Protein AF-A0A1H5PYG0-F1 (afdb_monomer_lite)

Organism: NCBI:txid561176

Foldseek 3Di:
DDADADVHHRQCCVQAPPWAFDDCVQQADPPHLQQFDPDPFFWFFGTDHPPPDAQQWTFTFGWHADPVRFKIKGDFTFITGPQPNTGGGPCCVVDDGHTGPGDMDMDGNVVSNVVRNVSNPPCVVPDLQNLLQVLLCVVQQPVPQPDDPQKDWPGKHRDDPDAFIKTWIWGFDDDVDTDTDIDIFGFHDPDSGSNVGSVVRNCVCSVDDVVCRSVPTD

Structure (mmCIF, N/CA/C/O backbone):
data_AF-A0A1H5PYG0-F1
#
_entry.id   AF-A0A1H5PYG0-F1
#
loop_
_atom_site.group_PDB
_atom_site.id
_atom_site.type_symbol
_atom_site.label_atom_id
_atom_site.label_alt_id
_atom_site.label_comp_id
_atom_site.label_asym_id
_atom_site.label_entity_id
_atom_site.label_seq_id
_atom_site.pdbx_PDB_ins_code
_atom_site.Cartn_x
_atom_site.Cartn_y
_atom_site.Cartn_z
_atom_site.occupancy
_atom_site.B_iso_or_equiv
_atom_site.auth_seq_id
_atom_site.auth_comp_id
_atom_site.auth_asym_id
_atom_site.auth_atom_id
_atom_site.pdbx_PDB_model_num
ATOM 1 N N . MET A 1 1 ? -8.343 -4.861 -4.320 1.00 84.81 1 MET A N 1
ATOM 2 C CA . MET A 1 1 ? -8.494 -3.885 -3.221 1.00 84.81 1 MET A CA 1
ATOM 3 C C . MET A 1 1 ? -8.679 -4.670 -1.949 1.00 84.81 1 MET A C 1
ATOM 5 O O . MET A 1 1 ? -9.381 -5.676 -1.997 1.00 84.81 1 MET A O 1
ATOM 9 N N . VAL A 1 2 ? -8.047 -4.244 -0.865 1.00 89.38 2 VAL A N 1
ATOM 10 C CA . VAL A 1 2 ? -8.230 -4.859 0.452 1.00 89.38 2 VAL A CA 1
ATOM 11 C C . VAL A 1 2 ? -9.596 -4.473 1.014 1.00 89.38 2 VAL A C 1
ATOM 13 O O . VAL A 1 2 ? -10.072 -3.359 0.798 1.00 89.38 2 VAL A O 1
ATOM 16 N N . GLN A 1 3 ? -10.224 -5.403 1.722 1.00 92.00 3 GLN A N 1
ATOM 17 C CA . GLN A 1 3 ? -11.376 -5.135 2.573 1.00 92.00 3 GLN A CA 1
ATOM 18 C C . GLN A 1 3 ? -10.962 -5.412 4.016 1.00 92.00 3 GLN A C 1
ATOM 20 O O . GLN A 1 3 ? -10.344 -6.441 4.285 1.00 92.00 3 GLN A O 1
ATOM 25 N N . VAL A 1 4 ? -11.277 -4.493 4.928 1.00 93.06 4 VAL A N 1
ATOM 26 C CA . VAL A 1 4 ? -10.987 -4.662 6.356 1.00 93.06 4 VAL A CA 1
ATOM 27 C C . VAL A 1 4 ? -12.231 -5.221 7.027 1.00 93.06 4 VAL A C 1
ATOM 29 O O . VAL A 1 4 ? -13.309 -4.645 6.908 1.00 93.06 4 VAL A O 1
ATOM 32 N N . LEU A 1 5 ? -12.072 -6.341 7.730 1.00 94.69 5 LEU A N 1
ATOM 33 C CA . LEU A 1 5 ? -13.139 -6.981 8.489 1.00 94.69 5 LEU A CA 1
ATOM 34 C C . LEU A 1 5 ? -12.713 -7.114 9.951 1.00 94.69 5 LEU A C 1
ATOM 36 O O . LEU A 1 5 ? -11.645 -7.646 10.240 1.00 94.69 5 LEU A O 1
ATOM 40 N N . ILE A 1 6 ? -13.569 -6.663 10.862 1.00 92.88 6 ILE A N 1
ATOM 41 C CA . ILE A 1 6 ? -13.411 -6.801 12.312 1.00 92.88 6 ILE A CA 1
ATOM 42 C C . ILE A 1 6 ? -14.572 -7.649 12.803 1.00 92.88 6 ILE A C 1
ATOM 44 O O . ILE A 1 6 ? -15.729 -7.337 12.521 1.00 92.88 6 ILE A O 1
ATOM 48 N N . ASP A 1 7 ? -14.264 -8.772 13.451 1.00 91.62 7 ASP A N 1
ATOM 49 C CA . ASP A 1 7 ? -15.255 -9.786 13.831 1.00 91.62 7 ASP A CA 1
ATOM 50 C C . ASP A 1 7 ? -16.173 -10.188 12.656 1.00 91.62 7 ASP A C 1
ATOM 52 O O . ASP A 1 7 ? -17.380 -10.399 12.800 1.00 91.62 7 ASP A O 1
ATOM 56 N N . GLY A 1 8 ? -15.591 -10.247 11.451 1.00 93.38 8 GLY A N 1
ATOM 57 C CA . GLY A 1 8 ? -16.283 -10.587 10.207 1.00 93.38 8 GLY A CA 1
ATOM 58 C C . GLY A 1 8 ? -17.147 -9.473 9.602 1.00 93.38 8 GLY A C 1
ATOM 59 O O . GLY A 1 8 ? -17.874 -9.739 8.647 1.00 93.38 8 GLY A O 1
ATOM 60 N N . LYS A 1 9 ? -17.090 -8.240 10.121 1.00 94.31 9 LYS A N 1
ATOM 61 C CA . LYS A 1 9 ? -17.887 -7.098 9.643 1.00 94.31 9 LYS A CA 1
ATOM 62 C C . LYS A 1 9 ? -17.006 -5.961 9.147 1.00 94.31 9 LYS A C 1
ATOM 64 O O . LYS A 1 9 ? -15.965 -5.686 9.732 1.00 94.31 9 LYS A O 1
ATOM 69 N N . ASP A 1 10 ? -17.450 -5.279 8.095 1.00 94.25 10 ASP A N 1
ATOM 70 C CA . ASP A 1 10 ? -16.809 -4.045 7.637 1.00 94.25 10 ASP A CA 1
ATOM 71 C C . ASP A 1 10 ? -17.202 -2.896 8.585 1.00 94.25 10 ASP A C 1
ATOM 73 O O . ASP A 1 10 ? -18.385 -2.543 8.640 1.00 94.25 10 ASP A O 1
ATOM 77 N N . PRO A 1 11 ? -16.253 -2.319 9.347 1.00 94.06 11 PRO A N 1
ATOM 78 C CA . PRO A 1 11 ? -16.560 -1.274 10.322 1.00 94.06 11 PRO A CA 1
ATOM 79 C C . PRO A 1 11 ? -16.922 0.072 9.670 1.00 94.06 11 PRO A C 1
ATOM 81 O O . PRO A 1 11 ? -17.389 0.974 10.361 1.00 94.06 11 PRO A O 1
ATOM 84 N N . PHE A 1 12 ? -16.704 0.233 8.361 1.00 94.19 12 PHE A N 1
ATOM 85 C CA . PHE A 1 12 ? -16.859 1.500 7.644 1.00 94.19 12 PHE A CA 1
ATOM 86 C C . PHE A 1 12 ? -18.085 1.537 6.729 1.00 94.19 12 PHE A C 1
ATOM 88 O O . PHE A 1 12 ? -18.408 2.598 6.192 1.00 94.19 12 PHE A O 1
ATOM 95 N N . ALA A 1 13 ? -18.773 0.406 6.550 1.00 91.94 13 ALA A N 1
ATOM 96 C CA . ALA A 1 13 ? -19.855 0.264 5.578 1.00 91.94 13 ALA A CA 1
ATOM 97 C C . ALA A 1 13 ? -20.991 1.287 5.760 1.00 91.94 13 ALA A C 1
ATOM 99 O O . ALA A 1 13 ? -21.500 1.799 4.764 1.00 91.94 13 ALA A O 1
ATOM 100 N N . ASP A 1 14 ? -21.351 1.609 7.007 1.00 91.25 14 ASP A N 1
ATOM 101 C CA . ASP A 1 14 ? -22.432 2.554 7.314 1.00 91.25 14 ASP A CA 1
ATOM 102 C C . ASP A 1 14 ? -21.977 4.018 7.203 1.00 91.25 14 ASP A C 1
ATOM 104 O O . ASP A 1 14 ? -22.698 4.858 6.663 1.00 91.25 14 ASP A O 1
ATOM 108 N N . ALA A 1 15 ? -20.770 4.330 7.688 1.00 91.56 15 ALA A N 1
ATOM 109 C CA . ALA A 1 15 ? -20.236 5.694 7.709 1.00 91.56 15 ALA A CA 1
ATOM 110 C C . ALA A 1 15 ? -19.795 6.180 6.319 1.00 91.56 15 ALA A C 1
ATOM 112 O O . ALA A 1 15 ? -19.908 7.365 6.001 1.00 91.56 15 ALA A O 1
ATOM 113 N N . ALA A 1 16 ? -19.294 5.265 5.486 1.00 91.25 16 ALA A N 1
ATOM 114 C CA . ALA A 1 16 ? -18.754 5.568 4.169 1.00 91.25 16 ALA A CA 1
ATOM 115 C C . ALA A 1 16 ? -19.166 4.509 3.123 1.00 91.25 16 ALA A C 1
ATOM 117 O O . ALA A 1 16 ? -18.324 3.760 2.612 1.00 91.25 16 ALA A O 1
ATOM 118 N N . PRO A 1 17 ? -20.459 4.440 2.752 1.00 89.56 17 PRO A N 1
ATOM 119 C CA . PRO A 1 17 ? -20.950 3.426 1.826 1.00 89.56 17 PRO A CA 1
ATOM 120 C C . PRO A 1 17 ? -20.227 3.473 0.476 1.00 89.56 17 PRO A C 1
ATOM 122 O O . PRO A 1 17 ? -20.098 4.524 -0.154 1.00 89.56 17 PRO A O 1
ATOM 125 N N . GLY A 1 18 ? -19.766 2.312 0.011 1.00 86.88 18 GLY A N 1
ATOM 126 C CA . GLY A 1 18 ? -19.101 2.157 -1.284 1.00 86.88 18 GLY A CA 1
ATOM 127 C C . GLY A 1 18 ? -17.616 2.527 -1.306 1.00 86.88 18 GLY A C 1
ATOM 128 O O . GLY A 1 18 ? -16.960 2.243 -2.313 1.00 86.88 18 GLY A O 1
ATOM 129 N N . TRP A 1 19 ? -17.076 3.088 -0.218 1.00 92.06 19 TRP A N 1
ATOM 130 C CA . TRP A 1 19 ? -15.638 3.299 -0.055 1.00 92.06 19 TRP A CA 1
ATOM 131 C C . TRP A 1 19 ? -14.909 1.956 -0.000 1.00 92.06 19 TRP A C 1
ATOM 133 O O . TRP A 1 19 ? -15.496 0.921 0.316 1.00 92.06 19 TRP A O 1
ATOM 143 N N . ARG A 1 20 ? -13.633 1.949 -0.391 1.00 90.94 20 ARG A N 1
ATOM 144 C CA . ARG A 1 20 ? -12.865 0.707 -0.576 1.00 90.94 20 ARG A CA 1
ATOM 145 C C . ARG A 1 20 ? -11.468 0.849 -0.000 1.00 90.94 20 ARG A C 1
ATOM 147 O O . ARG A 1 20 ? -10.919 1.949 -0.004 1.00 90.94 20 ARG A O 1
ATOM 154 N N . GLY A 1 21 ? -10.868 -0.263 0.410 1.00 91.56 21 GLY A N 1
ATOM 155 C CA . GLY A 1 21 ? -9.462 -0.279 0.795 1.00 91.56 21 GLY A CA 1
ATOM 156 C C . GLY A 1 21 ? -8.513 -0.031 -0.376 1.00 91.56 21 GLY A C 1
ATOM 157 O O . GLY A 1 21 ? -8.912 0.034 -1.544 1.00 91.56 21 GLY A O 1
ATOM 158 N N . PHE A 1 22 ? -7.235 0.108 -0.046 1.00 91.00 22 PHE A N 1
ATOM 159 C CA . PHE A 1 22 ? -6.154 0.325 -1.008 1.00 91.00 22 PHE A CA 1
ATOM 160 C C . PHE A 1 22 ? -5.822 -0.942 -1.814 1.00 91.00 22 PHE A C 1
ATOM 162 O O . PHE A 1 22 ? -6.379 -2.025 -1.581 1.00 91.00 22 PHE A O 1
ATOM 169 N N . ASP A 1 23 ? -4.955 -0.803 -2.822 1.00 88.06 23 ASP A N 1
ATOM 170 C CA . ASP A 1 23 ? -4.410 -1.963 -3.525 1.00 88.06 23 ASP A CA 1
ATOM 171 C C . ASP A 1 23 ? -3.633 -2.828 -2.516 1.00 88.06 23 ASP A C 1
ATOM 173 O O . ASP A 1 23 ? -2.883 -2.269 -1.715 1.00 88.06 23 AS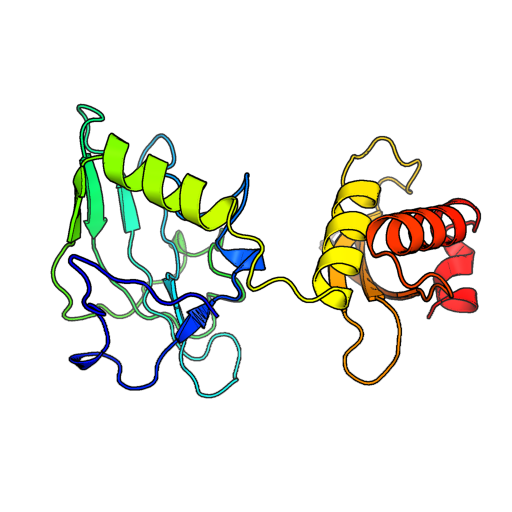P A O 1
ATOM 177 N N . PRO A 1 24 ? -3.806 -4.163 -2.501 1.00 90.12 24 PRO A N 1
ATOM 178 C CA . PRO A 1 24 ? -3.058 -5.027 -1.593 1.00 90.12 24 PRO A CA 1
ATOM 179 C C . PRO A 1 24 ? -1.539 -4.813 -1.642 1.00 90.12 24 PRO A C 1
ATOM 181 O O . PRO A 1 24 ? -0.902 -4.900 -0.5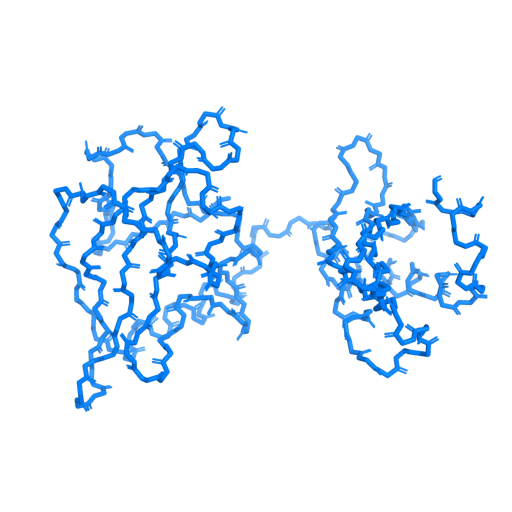98 1.00 90.12 24 PRO A O 1
ATOM 184 N N . ALA A 1 25 ? -0.973 -4.452 -2.800 1.00 85.62 25 ALA A N 1
ATOM 185 C CA . ALA A 1 25 ? 0.454 -4.152 -2.934 1.00 85.62 25 ALA A CA 1
ATOM 186 C C . ALA A 1 25 ? 0.911 -2.918 -2.128 1.00 85.62 25 ALA A C 1
ATOM 188 O O . ALA A 1 25 ? 2.081 -2.831 -1.768 1.00 85.62 25 ALA A O 1
ATOM 189 N N . ASP A 1 26 ? 0.003 -1.983 -1.825 1.00 87.50 26 ASP A N 1
ATOM 190 C CA . ASP A 1 26 ? 0.324 -0.757 -1.086 1.00 87.50 26 ASP A CA 1
ATOM 191 C C . ASP A 1 26 ? 0.245 -0.953 0.438 1.00 87.50 26 ASP A C 1
ATOM 193 O O . ASP A 1 26 ? 0.883 -0.227 1.203 1.00 87.50 26 ASP A O 1
ATOM 197 N N . VAL A 1 27 ? -0.580 -1.901 0.900 1.00 92.00 27 VAL A N 1
ATOM 198 C CA . VAL A 1 27 ? -0.911 -2.065 2.328 1.00 92.00 27 VAL A CA 1
ATOM 199 C C . VAL A 1 27 ? -0.457 -3.388 2.937 1.00 92.00 27 VAL A C 1
ATOM 201 O O . VAL A 1 27 ? -0.403 -3.484 4.162 1.00 92.00 27 VAL A O 1
ATOM 204 N N . LEU A 1 28 ? -0.112 -4.394 2.135 1.00 91.12 28 LEU A N 1
ATOM 205 C CA . LEU A 1 28 ? 0.357 -5.703 2.595 1.00 91.12 28 LEU A CA 1
ATOM 206 C C . LEU A 1 28 ? 1.826 -5.930 2.209 1.00 91.12 28 LEU A C 1
ATOM 208 O O . LEU A 1 28 ? 2.376 -5.259 1.340 1.00 91.12 28 LEU A O 1
ATOM 212 N N . GLY A 1 29 ? 2.475 -6.885 2.870 1.00 87.31 29 GLY A N 1
ATOM 213 C CA . GLY A 1 29 ? 3.876 -7.240 2.651 1.00 87.31 29 GLY A CA 1
ATOM 214 C C . GLY A 1 29 ? 4.794 -6.811 3.795 1.00 87.31 29 GLY A C 1
ATOM 215 O O . GLY A 1 29 ? 4.368 -6.277 4.818 1.00 87.31 29 GLY A O 1
ATOM 216 N N . ARG A 1 30 ? 6.102 -7.027 3.616 1.00 82.50 30 ARG A N 1
ATOM 217 C CA . ARG A 1 30 ? 7.118 -6.836 4.670 1.00 82.50 30 ARG A CA 1
ATOM 218 C C . ARG A 1 30 ? 7.198 -5.405 5.214 1.00 82.50 30 ARG A C 1
ATOM 220 O O . ARG A 1 30 ? 7.590 -5.205 6.357 1.00 82.50 30 ARG A O 1
ATOM 227 N N . ARG A 1 31 ? 6.851 -4.412 4.391 1.00 84.56 31 ARG A N 1
ATOM 228 C CA . ARG A 1 31 ? 6.823 -2.985 4.756 1.00 84.56 31 ARG A CA 1
ATOM 229 C C . ARG A 1 31 ? 5.403 -2.464 4.965 1.00 84.56 31 ARG A C 1
ATOM 231 O O . ARG A 1 31 ? 5.178 -1.266 4.815 1.00 84.56 31 ARG A O 1
ATOM 238 N N . SER A 1 32 ? 4.456 -3.355 5.270 1.00 91.44 32 SER A N 1
ATOM 239 C CA . SER A 1 32 ? 3.059 -2.985 5.468 1.00 91.44 32 SER A CA 1
ATOM 240 C C . SER A 1 32 ? 2.952 -1.805 6.444 1.00 91.44 32 SER A C 1
ATOM 242 O O . SER A 1 32 ? 3.478 -1.880 7.560 1.00 91.44 32 SER A O 1
ATOM 244 N N . PRO A 1 33 ? 2.261 -0.715 6.065 1.00 93.06 33 PRO A N 1
ATOM 245 C CA . PRO A 1 33 ? 2.029 0.407 6.963 1.00 93.06 33 PRO A CA 1
ATOM 246 C C . PRO A 1 33 ? 1.092 0.039 8.119 1.00 93.06 33 PRO A C 1
ATOM 248 O O . PRO A 1 33 ? 1.050 0.777 9.097 1.00 93.06 33 PRO A O 1
ATOM 251 N N . LEU A 1 34 ? 0.364 -1.080 8.016 1.00 95.12 34 LEU A N 1
ATOM 252 C CA . LEU A 1 34 ? -0.547 -1.568 9.047 1.00 95.12 34 LEU A CA 1
ATOM 253 C C . LEU A 1 34 ? 0.195 -2.192 10.229 1.00 95.12 34 LEU A C 1
ATOM 255 O O . LEU A 1 34 ? -0.380 -2.262 11.314 1.00 95.12 34 LEU A O 1
ATOM 259 N N . LEU A 1 35 ? 1.441 -2.641 10.047 1.00 93.25 35 LEU A N 1
ATOM 260 C CA . LEU A 1 35 ? 2.233 -3.172 11.152 1.00 93.25 35 LEU A CA 1
ATOM 261 C C . LEU A 1 35 ? 2.499 -2.063 12.185 1.00 93.25 35 LEU A C 1
ATOM 263 O O . LEU A 1 35 ? 2.865 -0.947 11.798 1.00 93.25 35 LEU A O 1
ATOM 267 N N . PRO A 1 36 ? 2.332 -2.336 13.493 1.00 86.56 36 PRO A N 1
ATOM 268 C CA . PRO A 1 36 ? 2.517 -1.315 14.514 1.00 86.56 36 PRO A CA 1
ATOM 269 C C . PRO A 1 36 ? 3.956 -0.797 14.501 1.00 86.56 36 PRO A C 1
ATOM 271 O O . PRO A 1 36 ? 4.900 -1.574 14.635 1.00 86.56 36 PRO A O 1
ATOM 274 N N . ALA A 1 37 ? 4.118 0.518 14.361 1.00 80.19 37 ALA A N 1
ATOM 275 C CA . ALA A 1 37 ? 5.415 1.169 14.486 1.00 80.19 37 ALA A CA 1
ATOM 276 C C . ALA A 1 37 ? 5.776 1.387 15.963 1.00 80.19 37 ALA A C 1
ATOM 278 O O . ALA A 1 37 ? 4.897 1.604 16.805 1.00 80.19 37 ALA A O 1
ATOM 279 N N . ASP A 1 38 ? 7.073 1.381 16.261 1.00 70.75 38 ASP A N 1
ATOM 280 C CA . ASP A 1 38 ? 7.581 1.815 17.560 1.00 70.75 38 ASP A CA 1
ATOM 281 C C . ASP A 1 38 ? 7.375 3.335 17.725 1.00 70.75 38 ASP A C 1
ATOM 283 O O . ASP A 1 38 ? 7.530 4.104 16.773 1.00 70.75 38 ASP A O 1
ATOM 287 N N . GLY A 1 39 ? 7.030 3.791 18.935 1.00 76.62 39 GLY A N 1
ATOM 288 C CA . GLY A 1 39 ? 6.850 5.215 19.253 1.00 76.62 39 GLY A CA 1
ATOM 289 C C . GLY A 1 39 ? 5.389 5.683 19.297 1.00 76.62 39 GLY A C 1
ATOM 290 O O . GLY A 1 39 ? 4.516 4.965 19.774 1.00 76.62 39 GLY A O 1
ATOM 291 N N . LEU A 1 40 ? 5.125 6.917 18.843 1.00 78.31 40 LEU A N 1
ATOM 292 C CA . LEU A 1 40 ? 3.832 7.620 18.989 1.00 78.31 40 LEU A CA 1
ATOM 293 C C . LEU A 1 40 ? 2.697 7.084 18.088 1.00 78.31 40 LEU A C 1
ATOM 295 O O . LEU A 1 40 ? 1.608 7.652 18.072 1.00 78.31 40 LEU A O 1
ATOM 299 N N . GLY A 1 41 ? 2.935 5.995 17.355 1.00 87.69 41 GLY A N 1
ATOM 300 C CA . GLY A 1 41 ? 2.023 5.465 16.346 1.00 87.69 41 GLY A CA 1
ATOM 301 C C . GLY A 1 41 ? 2.136 6.160 14.993 1.00 87.69 41 GLY A C 1
ATOM 302 O O . GLY A 1 41 ? 2.933 7.077 14.796 1.00 87.69 41 GLY A O 1
ATOM 303 N N . ARG A 1 42 ? 1.357 5.678 14.023 1.00 91.12 42 ARG A N 1
ATOM 304 C CA . ARG A 1 42 ? 1.386 6.149 12.633 1.00 91.12 42 ARG A CA 1
ATOM 305 C C . ARG A 1 42 ? -0.022 6.351 12.106 1.00 91.12 42 ARG A C 1
ATOM 307 O O . ARG A 1 42 ? -0.867 5.474 12.261 1.00 91.12 42 ARG A O 1
ATOM 314 N N . ARG A 1 43 ? -0.256 7.464 11.411 1.00 94.19 43 ARG A N 1
ATOM 315 C CA . ARG A 1 43 ? -1.491 7.652 10.651 1.00 94.19 43 ARG A CA 1
ATOM 316 C C . ARG A 1 43 ? -1.440 6.883 9.334 1.00 94.19 43 ARG A C 1
ATOM 318 O O . ARG A 1 43 ? -0.507 7.062 8.553 1.00 94.19 43 ARG A O 1
ATOM 325 N N . VAL A 1 44 ? -2.443 6.046 9.092 1.00 95.06 44 VAL A N 1
ATOM 326 C CA . VAL A 1 44 ? -2.508 5.179 7.909 1.00 95.06 44 VAL A CA 1
ATOM 327 C C . VAL A 1 44 ? -3.902 5.252 7.316 1.00 95.06 44 VAL A C 1
ATOM 329 O O . VAL A 1 44 ? -4.874 4.959 8.002 1.00 95.06 44 VAL A O 1
ATOM 332 N N . ALA A 1 45 ? -4.014 5.625 6.045 1.00 95.00 45 ALA A N 1
ATOM 333 C CA . ALA A 1 45 ? -5.266 5.538 5.311 1.00 95.00 45 ALA A CA 1
ATOM 334 C C . ALA A 1 45 ? -5.573 4.070 5.000 1.00 95.00 45 ALA A C 1
ATOM 336 O O . ALA A 1 45 ? -4.852 3.411 4.252 1.00 95.00 45 ALA A O 1
ATOM 337 N N . VAL A 1 46 ? -6.655 3.558 5.583 1.00 95.12 46 VAL A N 1
ATOM 338 C CA . VAL A 1 46 ? -7.081 2.165 5.401 1.00 95.12 46 VAL A CA 1
ATOM 339 C C . VAL A 1 46 ? -8.082 2.042 4.259 1.00 95.12 46 VAL A C 1
ATOM 341 O O . VAL A 1 46 ? -8.018 1.078 3.499 1.00 95.12 46 VAL A O 1
ATOM 344 N N . TYR A 1 47 ? -8.965 3.033 4.092 1.00 94.19 47 TYR A N 1
ATOM 345 C CA . TYR A 1 47 ? -9.953 3.129 3.011 1.00 94.19 47 TYR A CA 1
ATOM 346 C C . TYR A 1 47 ? -9.821 4.465 2.276 1.00 94.19 47 TYR A C 1
ATOM 348 O O . TYR A 1 47 ? -9.382 5.466 2.846 1.00 94.19 47 TYR A O 1
ATOM 356 N N . ARG A 1 48 ? -10.242 4.482 1.011 1.00 91.88 48 ARG A N 1
ATOM 357 C CA . ARG A 1 48 ? -10.309 5.668 0.155 1.00 91.88 48 ARG A CA 1
ATOM 358 C C . ARG A 1 48 ? -11.667 5.799 -0.521 1.00 91.88 48 ARG A C 1
ATOM 360 O O . ARG A 1 48 ? -12.365 4.805 -0.755 1.00 91.88 48 ARG A O 1
ATOM 367 N N . CYS A 1 49 ? -12.004 7.035 -0.879 1.00 89.19 49 CYS A N 1
ATOM 368 C CA . CYS A 1 49 ? -13.195 7.331 -1.662 1.00 89.19 49 CYS A CA 1
ATOM 369 C C . CYS A 1 49 ? -13.185 6.551 -2.989 1.00 89.19 49 CYS A C 1
ATOM 371 O O . CYS A 1 49 ? -12.167 6.445 -3.677 1.00 89.19 49 CYS A O 1
ATOM 373 N N . SER A 1 50 ? -14.337 6.004 -3.370 1.00 79.12 50 SER A N 1
ATOM 374 C CA . SER A 1 50 ? -14.483 5.172 -4.568 1.00 79.12 50 SER A CA 1
ATOM 375 C C . SER A 1 50 ? -14.627 5.960 -5.871 1.00 79.12 50 SER A C 1
ATOM 377 O O . SER A 1 50 ? -14.813 5.352 -6.922 1.00 79.12 50 SER A O 1
ATOM 379 N N . CYS A 1 51 ? -14.557 7.294 -5.827 1.00 76.25 51 CYS A N 1
ATOM 380 C CA . CYS A 1 51 ? -14.741 8.162 -6.994 1.00 76.25 51 CYS A CA 1
ATOM 381 C C . CYS A 1 51 ? -13.615 8.052 -8.041 1.00 76.25 51 CYS A C 1
ATOM 383 O O . CYS A 1 51 ? -13.728 8.635 -9.114 1.00 76.25 51 CYS A O 1
ATOM 385 N N . GLY A 1 52 ? -12.533 7.324 -7.739 1.00 65.38 52 GLY A N 1
ATOM 386 C CA . GLY A 1 52 ? -11.405 7.108 -8.650 1.00 65.38 52 GLY A CA 1
ATOM 387 C C . GLY A 1 52 ? -10.432 8.285 -8.749 1.00 65.38 52 GLY A C 1
ATOM 388 O O . GLY A 1 52 ? -9.448 8.191 -9.476 1.00 65.38 52 GLY A O 1
ATOM 389 N N . ILE A 1 53 ? -10.673 9.370 -8.007 1.00 71.62 53 ILE A N 1
ATOM 390 C CA . ILE A 1 53 ? -9.792 10.537 -7.937 1.00 71.62 53 ILE A CA 1
ATOM 391 C C . ILE A 1 53 ? -8.861 10.375 -6.733 1.00 71.62 53 ILE A C 1
ATOM 393 O O . ILE A 1 53 ? -9.315 10.296 -5.587 1.00 71.62 53 ILE A O 1
ATOM 397 N N . THR A 1 54 ? -7.553 10.337 -6.989 1.00 66.50 54 THR A N 1
ATOM 398 C CA . THR A 1 54 ? -6.525 10.305 -5.941 1.00 66.50 54 THR A CA 1
ATOM 399 C C . THR A 1 54 ? -6.681 11.497 -4.998 1.00 66.50 54 THR A C 1
ATOM 401 O O . THR A 1 54 ? -6.871 12.626 -5.445 1.00 66.50 54 THR A O 1
ATOM 404 N N . GLY A 1 55 ? -6.615 11.250 -3.688 1.00 76.50 55 GLY A N 1
ATOM 405 C CA . GLY A 1 55 ? -6.721 12.297 -2.673 1.00 76.50 55 GLY A CA 1
ATOM 406 C C . GLY A 1 55 ? -8.125 12.879 -2.475 1.00 76.50 55 GLY A C 1
ATOM 407 O O . GLY A 1 55 ? -8.249 13.903 -1.818 1.00 76.50 55 GLY A O 1
ATOM 408 N N . CYS A 1 56 ? -9.191 12.276 -3.011 1.00 84.69 56 CYS A N 1
ATOM 409 C CA . CYS A 1 56 ? -10.554 12.796 -2.817 1.00 84.69 56 CYS A CA 1
ATOM 410 C C . CYS A 1 56 ? -11.092 12.618 -1.383 1.00 84.69 56 CYS A C 1
ATOM 412 O O . CYS A 1 56 ? -12.033 13.308 -1.000 1.00 84.69 56 CYS A O 1
ATOM 414 N N . GLY A 1 57 ? -10.538 11.682 -0.618 1.00 90.81 57 GLY A N 1
ATOM 415 C CA . GLY A 1 57 ? -10.945 11.406 0.756 1.00 90.81 57 GLY A CA 1
ATOM 416 C C . GLY A 1 57 ? -10.436 10.050 1.227 1.00 90.81 57 GLY A C 1
ATOM 417 O O . GLY A 1 57 ? -10.252 9.132 0.413 1.00 90.81 57 GLY A O 1
ATOM 418 N N . VAL A 1 58 ? -10.214 9.923 2.532 1.00 94.62 58 VAL A N 1
ATOM 419 C CA . VAL A 1 58 ? -9.704 8.706 3.180 1.00 94.62 58 VAL A CA 1
ATOM 420 C C . VAL A 1 58 ? -10.369 8.443 4.529 1.00 94.62 58 VAL A C 1
ATOM 422 O O . VAL A 1 58 ? -10.951 9.320 5.157 1.00 94.62 58 VAL A O 1
ATOM 425 N N . ILE A 1 59 ? -10.276 7.202 4.984 1.00 96.06 59 ILE A N 1
ATOM 426 C CA . ILE A 1 59 ? -10.476 6.857 6.388 1.00 96.06 59 ILE A CA 1
ATOM 427 C C . ILE A 1 59 ? -9.092 6.521 6.920 1.00 96.06 59 ILE A C 1
ATOM 429 O O . ILE A 1 59 ? -8.526 5.492 6.550 1.00 96.06 59 ILE A O 1
ATOM 433 N N . ALA A 1 60 ? -8.526 7.421 7.720 1.00 95.94 60 ALA A N 1
ATOM 434 C CA . ALA A 1 60 ? -7.155 7.317 8.198 1.00 95.94 60 ALA A CA 1
ATOM 435 C C . ALA A 1 60 ? -7.085 7.362 9.732 1.00 95.94 60 ALA A C 1
ATOM 437 O O . ALA A 1 60 ? -6.983 8.461 10.293 1.00 95.94 60 ALA A O 1
ATOM 438 N N . PRO A 1 61 ? -7.155 6.211 10.427 1.00 96.38 61 PRO A N 1
ATOM 439 C CA . PRO A 1 61 ? -6.827 6.143 11.846 1.00 96.38 61 PRO A CA 1
ATOM 440 C C . PRO A 1 61 ? -5.345 6.400 12.110 1.00 96.38 61 PRO A C 1
ATOM 442 O O . PRO A 1 61 ? -4.482 6.237 11.243 1.00 96.38 61 PRO A O 1
ATOM 445 N N . VAL A 1 62 ? -5.051 6.728 13.361 1.00 94.69 62 VAL A N 1
ATOM 446 C CA . VAL A 1 62 ? -3.733 6.558 13.960 1.00 94.69 62 VAL A CA 1
ATOM 447 C C . VAL A 1 62 ? -3.651 5.147 14.541 1.00 94.69 62 VAL A C 1
ATOM 449 O O . VAL A 1 62 ? -4.436 4.779 15.411 1.00 94.69 62 VAL A O 1
ATOM 452 N N . ILE A 1 63 ? -2.693 4.362 14.055 1.00 95.69 63 ILE A N 1
ATOM 453 C CA . ILE A 1 63 ? -2.374 3.024 14.551 1.00 95.69 63 ILE A CA 1
ATOM 454 C C . ILE A 1 63 ? -1.301 3.162 15.631 1.00 95.69 63 ILE A C 1
ATOM 456 O O . ILE A 1 63 ? -0.174 3.570 15.343 1.00 95.69 63 ILE A O 1
ATOM 460 N N . VAL A 1 64 ? -1.646 2.820 16.871 1.00 94.94 64 VAL A N 1
ATOM 461 C CA . VAL A 1 64 ? -0.765 2.916 18.046 1.00 94.94 64 VAL A CA 1
ATOM 462 C C . VAL A 1 64 ? -0.637 1.582 18.759 1.00 94.94 64 VAL A C 1
ATOM 464 O O . VAL A 1 64 ? -1.605 0.833 18.894 1.00 94.94 64 VAL A O 1
ATOM 467 N N . SER A 1 65 ? 0.563 1.317 19.267 1.00 94.56 65 SER A N 1
ATOM 468 C CA . SER A 1 65 ? 0.791 0.256 20.247 1.00 94.56 65 SER A CA 1
ATOM 469 C C . SER A 1 65 ? 0.468 0.784 21.645 1.00 94.56 65 SER A C 1
ATOM 471 O O . SER A 1 65 ? 0.787 1.932 21.960 1.00 94.56 65 SER A O 1
ATOM 473 N N . SER A 1 66 ? -0.137 -0.034 22.501 1.00 92.56 66 SER A N 1
ATOM 474 C CA . SER A 1 66 ? -0.264 0.305 23.918 1.00 92.56 66 SER A CA 1
ATOM 475 C C . SER A 1 66 ? 1.114 0.372 24.596 1.00 92.56 66 SER A C 1
ATOM 477 O O . SER A 1 66 ? 2.045 -0.304 24.152 1.00 92.56 66 SER A O 1
ATOM 479 N N . PRO A 1 67 ? 1.270 1.144 25.691 1.00 90.12 67 PRO A N 1
ATOM 480 C CA . PRO A 1 67 ? 2.552 1.262 26.395 1.00 90.12 67 PRO A CA 1
ATOM 481 C C . PRO A 1 67 ? 3.118 -0.063 26.924 1.00 90.12 67 PRO A C 1
ATOM 483 O O . PRO A 1 67 ? 4.329 -0.209 27.040 1.00 90.12 67 PRO A O 1
ATOM 486 N N . ASP A 1 68 ? 2.249 -1.022 27.248 1.00 91.06 68 ASP A N 1
ATOM 487 C CA . ASP A 1 68 ? 2.620 -2.371 27.689 1.00 91.06 68 ASP A CA 1
ATOM 488 C C . ASP A 1 68 ? 2.899 -3.335 26.521 1.00 91.06 68 ASP A C 1
ATOM 490 O O . ASP A 1 68 ? 3.282 -4.480 26.745 1.00 91.06 68 ASP A O 1
ATOM 494 N N . GLY A 1 69 ? 2.706 -2.887 25.276 1.00 89.88 69 GLY A N 1
ATOM 495 C CA . GLY A 1 69 ? 2.955 -3.671 24.073 1.00 89.88 69 GLY A CA 1
ATOM 496 C C . GLY A 1 69 ? 1.971 -4.817 23.839 1.00 89.88 69 GLY A C 1
ATOM 497 O O . GLY A 1 69 ? 2.243 -5.649 22.983 1.00 89.88 69 GLY A O 1
ATOM 498 N N . THR A 1 70 ? 0.843 -4.892 24.550 1.00 94.44 70 THR A N 1
ATOM 499 C CA . THR A 1 70 ? -0.112 -6.015 24.426 1.00 94.44 70 THR A CA 1
ATOM 500 C C . THR A 1 70 ? -1.258 -5.742 23.453 1.00 94.44 70 THR A C 1
ATOM 502 O O . THR A 1 70 ? -1.923 -6.667 22.992 1.00 94.44 70 THR A O 1
ATOM 505 N N . ARG A 1 71 ? -1.492 -4.475 23.099 1.00 96.06 71 ARG A N 1
ATOM 506 C CA . ARG A 1 71 ? -2.639 -4.038 22.301 1.00 96.06 71 ARG A CA 1
ATOM 507 C C . ARG A 1 71 ? -2.212 -3.148 21.142 1.00 96.06 71 ARG A C 1
ATOM 509 O O . ARG A 1 71 ? -1.300 -2.331 21.265 1.00 96.06 71 ARG A O 1
ATOM 516 N N . VAL A 1 72 ? -2.931 -3.263 20.033 1.00 97.19 72 VAL A N 1
ATOM 517 C CA . VAL A 1 72 ? -2.910 -2.303 18.923 1.00 97.19 72 VAL A CA 1
ATOM 518 C C . VAL A 1 72 ? -4.247 -1.577 18.909 1.00 97.19 72 VAL A C 1
ATOM 520 O O . VAL A 1 72 ? -5.289 -2.205 19.080 1.00 97.19 72 VAL A O 1
ATOM 523 N N . SER A 1 73 ? -4.235 -0.257 18.748 1.00 96.62 73 SER A N 1
ATOM 524 C CA . SER A 1 73 ? -5.463 0.534 18.640 1.00 96.62 73 SER A CA 1
ATOM 525 C C . SER A 1 73 ? -5.455 1.381 17.382 1.00 96.62 73 SER A C 1
ATOM 527 O O . SER A 1 73 ? -4.426 1.953 17.026 1.00 96.62 73 SER A O 1
ATOM 529 N N . TRP A 1 74 ? -6.604 1.451 16.723 1.00 97.19 74 TRP A N 1
ATOM 530 C CA . TRP A 1 74 ? -6.885 2.400 15.657 1.00 97.19 74 TRP A CA 1
ATOM 531 C C . TRP A 1 74 ? -7.790 3.472 16.246 1.00 97.19 74 TRP A C 1
ATOM 533 O O . TRP A 1 74 ? -8.916 3.175 16.643 1.00 97.19 74 TRP A O 1
ATOM 543 N N . ILE A 1 75 ? -7.268 4.688 16.343 1.00 96.31 75 ILE A N 1
ATOM 544 C CA . ILE A 1 75 ? -7.926 5.809 17.019 1.00 96.31 75 ILE A CA 1
ATOM 545 C C . ILE A 1 75 ? -7.906 7.057 16.139 1.00 96.31 75 ILE A C 1
ATOM 547 O O . ILE A 1 75 ? -7.152 7.112 15.165 1.00 96.31 75 ILE A O 1
ATOM 551 N N . ASP A 1 76 ? -8.692 8.076 16.493 1.00 95.50 76 ASP A N 1
ATOM 552 C CA . ASP A 1 76 ? -8.695 9.392 15.821 1.00 95.50 76 ASP A CA 1
ATOM 553 C C . ASP A 1 76 ? -8.802 9.263 14.289 1.00 95.50 76 ASP A C 1
ATOM 555 O O . ASP A 1 76 ? -7.947 9.722 13.522 1.00 95.50 76 ASP A O 1
ATOM 559 N N . PHE A 1 77 ? -9.852 8.573 13.841 1.00 97.12 77 PHE A N 1
ATOM 560 C CA . PHE A 1 77 ? -10.162 8.409 12.426 1.00 97.12 77 PHE A CA 1
ATOM 561 C C . PHE A 1 77 ? -10.412 9.768 11.779 1.00 97.12 77 PHE A C 1
ATOM 563 O O . PHE A 1 77 ? -11.252 10.546 12.233 1.00 97.12 77 PHE A O 1
ATOM 570 N N . ARG A 1 78 ? -9.705 10.047 10.681 1.00 96.12 78 ARG A N 1
ATOM 571 C CA . ARG A 1 78 ? -9.840 11.314 9.956 1.00 96.12 78 ARG A CA 1
ATOM 572 C C . ARG A 1 78 ? -9.933 11.141 8.451 1.00 96.12 78 ARG A C 1
ATOM 574 O O . ARG A 1 78 ? -9.368 10.207 7.884 1.00 96.12 78 ARG A O 1
ATOM 581 N N . ASP A 1 79 ? -10.635 12.083 7.842 1.00 94.69 79 ASP A N 1
ATOM 582 C CA . ASP A 1 79 ? -10.703 12.319 6.413 1.00 94.69 79 ASP A CA 1
AT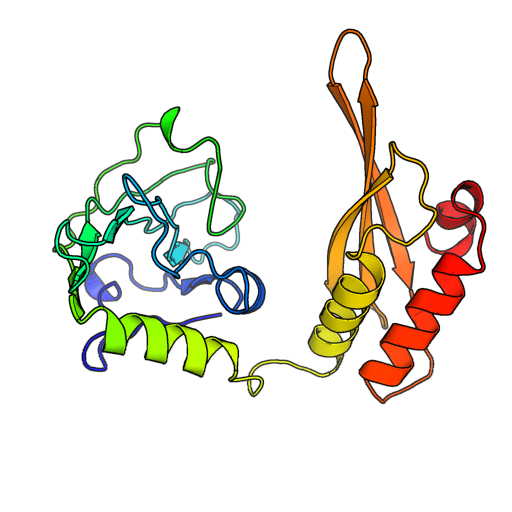OM 583 C C . ASP A 1 79 ? -9.726 13.415 6.001 1.00 94.69 79 ASP A C 1
ATOM 585 O O . ASP A 1 79 ? -9.611 14.460 6.649 1.00 94.69 79 ASP A O 1
ATOM 589 N N . TYR A 1 80 ? -9.037 13.172 4.894 1.00 92.75 80 TYR A N 1
ATOM 590 C CA . TYR A 1 80 ? -8.076 14.087 4.307 1.00 92.75 80 TYR A CA 1
ATOM 591 C C . TYR A 1 80 ? -8.313 14.198 2.810 1.00 92.75 80 TYR A C 1
ATOM 593 O O . TYR A 1 80 ? -8.376 13.196 2.097 1.00 92.75 80 TYR A O 1
ATOM 601 N N . VAL A 1 81 ? -8.327 15.439 2.330 1.00 89.50 81 VAL A N 1
ATOM 602 C CA . VAL A 1 81 ? -8.406 15.759 0.906 1.00 89.50 81 VAL A CA 1
ATOM 603 C C . VAL A 1 81 ? -7.051 16.291 0.446 1.00 89.50 81 VAL A C 1
ATOM 605 O O . VAL A 1 81 ? -6.504 17.208 1.049 1.00 89.50 81 VAL A O 1
ATOM 608 N N . GLY A 1 82 ? -6.498 15.703 -0.613 1.00 85.31 82 GLY A N 1
ATOM 609 C CA . GLY A 1 82 ? -5.238 16.115 -1.239 1.00 85.31 82 GLY A CA 1
ATOM 610 C C . GLY A 1 82 ? -3.958 15.722 -0.494 1.00 85.31 82 GLY A C 1
ATOM 611 O O . GLY A 1 82 ? -2.884 16.110 -0.937 1.00 85.31 82 GLY A O 1
ATOM 612 N N . VAL A 1 83 ? -4.053 14.964 0.606 1.00 85.62 83 VAL A N 1
ATOM 613 C CA . VAL A 1 83 ? -2.881 14.551 1.406 1.00 85.62 83 VAL A CA 1
ATOM 614 C C . VAL A 1 83 ? -2.421 13.140 1.051 1.00 85.62 83 VAL A C 1
ATOM 616 O O . VAL A 1 83 ? -1.251 12.941 0.754 1.00 85.62 83 VAL A O 1
ATOM 619 N N . PHE A 1 84 ? -3.338 12.169 1.050 1.00 86.88 84 PHE A N 1
ATOM 620 C CA . PHE A 1 84 ? -3.011 10.763 0.808 1.00 86.88 84 PHE A CA 1
ATOM 621 C C . PHE A 1 84 ? -3.018 10.428 -0.683 1.00 86.88 84 PHE A C 1
ATOM 623 O O . PHE A 1 84 ? -4.071 10.420 -1.332 1.00 86.88 84 PHE A O 1
ATOM 630 N N . ILE A 1 85 ? -1.831 10.127 -1.210 1.00 80.88 85 ILE A N 1
ATOM 631 C CA . ILE A 1 85 ? -1.619 9.521 -2.526 1.00 80.88 85 ILE A CA 1
ATOM 632 C C . ILE A 1 85 ? -1.481 8.001 -2.348 1.00 80.88 85 ILE A C 1
ATOM 634 O O . ILE A 1 85 ? -2.090 7.242 -3.105 1.00 80.88 85 ILE A O 1
ATOM 638 N N . GLY A 1 86 ? -0.755 7.570 -1.311 1.00 86.19 86 GLY A N 1
ATOM 639 C CA . GLY A 1 86 ? -0.681 6.191 -0.820 1.00 86.19 86 GLY A CA 1
ATOM 640 C C . GLY A 1 86 ? -1.321 6.014 0.566 1.00 86.19 86 GLY A C 1
ATOM 641 O O . GLY A 1 86 ? -1.911 6.949 1.101 1.00 86.19 86 GLY A O 1
ATOM 642 N N . PRO A 1 87 ? -1.230 4.815 1.170 1.00 89.25 87 PRO A N 1
ATOM 643 C CA . PRO A 1 87 ? -1.806 4.538 2.488 1.00 89.25 87 PRO A CA 1
ATOM 644 C C . PRO A 1 87 ? -1.015 5.151 3.653 1.00 89.25 87 PRO A C 1
ATOM 646 O O . PRO A 1 87 ? -1.571 5.343 4.730 1.00 89.25 87 PRO A O 1
ATOM 649 N N . ALA A 1 88 ? 0.265 5.478 3.470 1.00 88.81 88 ALA A N 1
ATOM 650 C CA . ALA A 1 88 ? 1.088 6.149 4.473 1.00 88.81 88 ALA A CA 1
ATOM 651 C C . ALA A 1 88 ? 1.790 7.358 3.850 1.00 88.81 88 ALA A C 1
ATOM 653 O O . ALA A 1 88 ? 2.448 7.222 2.823 1.00 88.81 88 ALA A O 1
ATOM 654 N N . GLU A 1 89 ? 1.672 8.519 4.494 1.00 83.06 89 GLU A N 1
ATOM 655 C CA . GLU A 1 89 ? 2.242 9.784 4.023 1.00 83.06 89 GLU A CA 1
ATOM 656 C C . GLU A 1 89 ? 3.061 10.451 5.126 1.00 83.06 89 GLU A C 1
ATOM 658 O O . GLU A 1 89 ? 2.659 10.470 6.288 1.00 83.06 89 GLU A O 1
ATOM 663 N N . ALA A 1 90 ? 4.206 11.034 4.767 1.00 72.88 90 ALA A N 1
ATOM 664 C CA . ALA A 1 90 ? 5.122 11.648 5.733 1.00 72.88 90 ALA A CA 1
ATOM 665 C C . ALA A 1 90 ? 4.683 13.048 6.209 1.00 72.88 90 ALA A C 1
ATOM 667 O O . ALA A 1 90 ? 5.191 13.549 7.206 1.00 72.88 90 ALA A O 1
ATOM 668 N N . SER A 1 91 ? 3.768 13.706 5.491 1.00 71.00 91 SER A N 1
ATOM 669 C CA . SER A 1 91 ? 3.360 15.098 5.730 1.00 71.00 91 SER A CA 1
ATOM 670 C C . SER A 1 91 ? 2.010 15.235 6.443 1.00 71.00 91 SER A C 1
ATOM 672 O O . SER A 1 91 ? 1.444 16.333 6.486 1.00 71.00 91 SER A O 1
ATOM 674 N N . THR A 1 92 ? 1.478 14.155 7.026 1.00 77.12 92 THR A N 1
ATOM 675 C CA . THR A 1 92 ? 0.177 14.183 7.718 1.00 77.12 92 THR A CA 1
ATOM 676 C C . THR A 1 92 ? 0.148 15.174 8.872 1.00 77.12 92 THR A C 1
ATOM 678 O O . THR A 1 92 ? -0.875 15.812 9.091 1.00 77.12 92 THR A O 1
ATOM 681 N N . ASP A 1 93 ? 1.275 15.363 9.557 1.00 76.81 93 ASP A N 1
ATOM 682 C CA . ASP A 1 93 ? 1.381 16.237 10.733 1.00 76.81 93 ASP A CA 1
ATOM 683 C C . ASP A 1 93 ? 1.240 17.728 10.386 1.00 76.81 93 ASP A C 1
ATOM 685 O O . ASP A 1 93 ? 1.030 18.560 11.263 1.00 76.81 93 ASP A O 1
ATOM 689 N N . GLN A 1 94 ? 1.337 18.076 9.100 1.00 79.75 94 GLN A N 1
ATOM 690 C CA . GLN A 1 94 ? 1.164 19.444 8.599 1.00 79.75 94 GLN A CA 1
ATOM 691 C C . GLN A 1 94 ? -0.297 19.767 8.256 1.00 79.75 94 GLN A C 1
ATOM 693 O O . GLN A 1 94 ? -0.598 20.891 7.859 1.00 79.75 94 GLN A O 1
ATOM 698 N N . HIS A 1 95 ? -1.197 18.788 8.372 1.00 83.00 95 HIS A N 1
ATOM 699 C CA . HIS A 1 95 ? -2.575 18.896 7.918 1.00 83.00 95 HIS A CA 1
ATOM 700 C C . HIS A 1 95 ? -3.543 18.454 9.012 1.00 83.00 95 HIS A C 1
ATOM 702 O O . HIS A 1 95 ? -3.441 17.363 9.575 1.00 83.00 95 HIS A O 1
ATOM 708 N N . GLU A 1 96 ? -4.558 19.274 9.261 1.00 84.19 96 GLU A N 1
ATOM 709 C CA . GLU A 1 96 ? -5.672 18.884 10.116 1.00 84.19 96 GLU A CA 1
ATOM 710 C C . GLU A 1 96 ? -6.747 18.198 9.266 1.00 84.19 96 GLU A C 1
ATOM 712 O O . GLU A 1 96 ? -7.439 18.834 8.473 1.00 84.19 96 GLU A O 1
ATOM 717 N N . GLY A 1 97 ? -6.868 16.876 9.407 1.00 89.75 97 GLY A N 1
ATOM 718 C CA . GLY A 1 97 ? -7.950 16.112 8.783 1.00 89.75 97 GLY A CA 1
ATOM 719 C C . GLY A 1 97 ? -9.280 16.326 9.506 1.00 89.75 97 GLY A C 1
ATOM 720 O O . GLY A 1 97 ? -9.303 16.607 10.711 1.00 89.75 97 GLY A O 1
ATOM 721 N N . ARG A 1 98 ? -10.394 16.150 8.792 1.00 94.38 98 ARG A N 1
ATOM 722 C CA . ARG A 1 98 ? -11.746 16.209 9.363 1.00 94.38 98 ARG A CA 1
ATOM 723 C C . ARG A 1 98 ? -12.024 14.923 10.152 1.00 94.38 98 ARG A C 1
ATOM 725 O O . ARG A 1 98 ? -11.817 13.851 9.597 1.00 94.38 98 ARG A O 1
ATOM 732 N N . PRO A 1 99 ? -12.510 14.981 11.401 1.00 96.19 99 PRO A N 1
ATOM 733 C CA . PRO A 1 99 ? -12.802 13.772 12.166 1.00 96.19 99 PRO A CA 1
ATOM 734 C C . PRO A 1 99 ? -13.952 12.969 11.547 1.00 96.19 99 PRO A C 1
ATOM 736 O O . PRO A 1 99 ? -14.947 13.540 11.088 1.00 96.19 99 PRO A O 1
ATOM 739 N N . TRP A 1 100 ? -13.811 11.647 11.579 1.00 95.94 100 TRP A N 1
ATOM 740 C CA . TRP A 1 100 ? -14.899 10.699 11.376 1.00 95.94 100 TRP A CA 1
ATOM 741 C C . TRP A 1 100 ? -15.586 10.403 12.708 1.00 95.94 100 TRP A C 1
ATOM 743 O O . TRP A 1 100 ? -14.926 10.293 13.739 1.00 95.94 100 TRP A O 1
ATOM 753 N N . ASP A 1 101 ? -16.904 10.215 12.672 1.00 94.69 101 ASP A N 1
ATOM 754 C CA . ASP A 1 101 ? -17.666 9.677 13.804 1.00 94.69 101 ASP A CA 1
ATOM 755 C C . ASP A 1 101 ? -17.592 8.142 13.786 1.00 94.69 101 ASP A C 1
ATOM 757 O O . ASP A 1 101 ? -18.547 7.445 13.447 1.00 94.69 101 ASP A O 1
ATOM 761 N N . LEU A 1 102 ? -16.387 7.623 14.024 1.00 95.62 102 LEU A N 1
ATOM 762 C CA . LEU A 1 102 ? -16.090 6.195 14.083 1.00 95.62 102 LEU A CA 1
ATOM 763 C C . LEU A 1 102 ? -15.541 5.857 15.471 1.00 95.62 102 LEU A C 1
ATOM 765 O O . LEU A 1 102 ? -14.732 6.623 16.000 1.00 95.62 102 LEU A O 1
ATOM 769 N N . PRO A 1 103 ? -15.953 4.726 16.066 1.00 95.56 103 PRO A N 1
ATOM 770 C CA . PRO A 1 103 ? -15.421 4.308 17.351 1.00 95.56 103 PRO A CA 1
ATOM 771 C C . PRO A 1 103 ? -13.953 3.900 17.222 1.00 95.56 103 PRO A C 1
ATOM 773 O O . PRO A 1 103 ? -13.532 3.356 16.199 1.00 95.56 103 PRO A O 1
ATOM 776 N N . ASP A 1 104 ? -13.201 4.096 18.302 1.00 97.25 104 ASP A N 1
ATOM 777 C CA . ASP A 1 104 ? -11.870 3.517 18.435 1.00 97.25 104 ASP A CA 1
ATOM 778 C C . ASP A 1 104 ? -11.954 1.985 18.360 1.00 97.25 104 ASP A C 1
ATOM 780 O O . ASP A 1 104 ? -12.850 1.353 18.931 1.00 97.25 104 ASP A O 1
ATOM 784 N N . LEU A 1 105 ? -11.004 1.380 17.649 1.00 97.19 105 LEU A N 1
ATOM 785 C CA . LEU A 1 105 ? -10.917 -0.066 17.469 1.00 97.19 105 LEU A CA 1
ATOM 786 C C . LEU A 1 105 ? -9.679 -0.579 18.192 1.00 97.19 105 LEU A C 1
ATOM 788 O O . LEU A 1 105 ? -8.603 0.012 18.100 1.00 97.19 105 LEU A O 1
ATOM 792 N N . HIS A 1 106 ? -9.824 -1.689 18.908 1.00 96.88 106 HIS A N 1
ATOM 793 C CA . HIS A 1 106 ? -8.771 -2.243 19.750 1.00 96.88 106 HIS A CA 1
ATOM 794 C C . HIS A 1 106 ? -8.594 -3.727 19.471 1.00 96.88 106 HIS A C 1
ATOM 796 O O . HIS A 1 106 ? -9.568 -4.474 19.407 1.00 96.88 106 HIS A O 1
ATOM 802 N N . PHE A 1 107 ? -7.340 -4.148 19.371 1.00 97.19 107 PHE A N 1
ATOM 803 C CA . PHE A 1 107 ? -6.963 -5.502 18.998 1.00 97.19 107 PHE A CA 1
ATOM 804 C C . PHE A 1 107 ? -5.912 -6.036 19.960 1.00 97.19 107 PHE A C 1
ATOM 806 O O . PHE A 1 107 ? -5.028 -5.293 20.399 1.00 97.19 107 PHE A O 1
ATOM 813 N N . ASP A 1 108 ? -5.972 -7.333 20.242 1.00 97.38 108 ASP A N 1
ATOM 814 C CA . ASP A 1 108 ? -4.809 -8.044 20.761 1.00 97.38 108 ASP A CA 1
ATOM 815 C C . ASP A 1 108 ? -3.643 -7.906 19.766 1.00 97.38 108 ASP A C 1
ATOM 817 O O . ASP A 1 108 ? -3.834 -8.047 18.553 1.00 97.38 108 ASP A O 1
ATOM 821 N N . ARG A 1 109 ? -2.444 -7.566 20.257 1.00 96.06 109 ARG A N 1
ATOM 822 C CA . ARG A 1 109 ? -1.300 -7.290 19.377 1.00 96.06 109 ARG A CA 1
ATOM 823 C C . ARG A 1 109 ? -0.860 -8.531 18.614 1.00 96.06 109 ARG A C 1
ATOM 825 O O . ARG A 1 109 ? -0.558 -8.411 17.428 1.00 96.06 109 ARG A O 1
ATOM 832 N N . GLU A 1 110 ? -0.777 -9.679 19.279 1.00 96.69 110 GLU A N 1
ATOM 833 C CA . GLU A 1 110 ? -0.282 -10.906 18.654 1.00 96.69 110 GLU A CA 1
ATOM 834 C C . GLU A 1 110 ? -1.235 -11.344 17.544 1.00 96.69 110 GLU A C 1
ATOM 836 O O . GLU A 1 110 ? -0.798 -11.583 16.418 1.00 96.69 110 GLU A O 1
ATOM 841 N N . GLN A 1 111 ? -2.541 -11.336 17.821 1.00 96.94 111 GLN A N 1
ATOM 842 C CA . GLN A 1 111 ? -3.565 -11.633 16.823 1.00 96.94 111 GLN A CA 1
ATOM 843 C C . GLN A 1 111 ? -3.523 -10.650 15.646 1.00 96.94 111 GLN A C 1
ATOM 845 O O . GLN A 1 111 ? -3.593 -11.069 14.491 1.00 96.94 111 GLN A O 1
ATOM 850 N N . TYR A 1 112 ? -3.400 -9.349 15.922 1.00 96.88 112 TYR A N 1
ATOM 851 C CA . TYR A 1 112 ? -3.357 -8.316 14.890 1.00 96.88 112 TYR A CA 1
ATOM 852 C C . TYR A 1 112 ? -2.157 -8.492 13.953 1.00 96.88 112 TYR A C 1
ATOM 854 O O . TYR A 1 112 ? -2.315 -8.493 12.733 1.00 96.88 112 TYR A O 1
ATOM 862 N N . VAL A 1 113 ? -0.954 -8.656 14.515 1.00 95.94 113 VAL A N 1
ATOM 863 C CA . VAL A 1 113 ? 0.274 -8.830 13.726 1.00 95.94 113 VAL A CA 1
ATOM 864 C C . VAL A 1 113 ? 0.201 -10.119 12.915 1.00 95.94 113 VAL A C 1
ATOM 866 O O . VAL A 1 113 ? 0.456 -10.083 11.712 1.00 95.94 113 VAL A O 1
ATOM 869 N N . ALA A 1 114 ? -0.233 -11.222 13.531 1.00 96.56 114 ALA A N 1
ATOM 870 C CA . ALA A 1 114 ? -0.388 -12.497 12.843 1.00 96.56 114 ALA A CA 1
ATOM 871 C C . ALA A 1 114 ? -1.368 -12.405 11.662 1.00 96.56 114 ALA A C 1
ATOM 873 O O . ALA A 1 114 ? -1.118 -12.991 10.610 1.00 96.56 114 ALA A O 1
ATOM 874 N N . GLU A 1 115 ? -2.461 -11.648 11.793 1.00 96.75 115 GLU A N 1
ATOM 875 C CA . GLU A 1 115 ? -3.430 -11.470 10.710 1.00 96.75 115 GLU A CA 1
ATOM 876 C C . GLU A 1 115 ? -2.875 -10.611 9.565 1.00 96.75 115 GLU A C 1
ATOM 878 O O . GLU A 1 115 ? -3.052 -10.958 8.395 1.00 96.75 115 GLU A O 1
ATOM 883 N N . VAL A 1 116 ? -2.144 -9.532 9.873 1.00 95.50 116 VAL A N 1
ATOM 884 C CA . VAL A 1 116 ? -1.466 -8.716 8.850 1.00 95.50 116 VAL A CA 1
ATOM 885 C C . VAL A 1 116 ? -0.413 -9.543 8.109 1.00 95.50 116 VAL A C 1
ATOM 887 O O . VAL A 1 116 ? -0.324 -9.467 6.882 1.00 95.50 116 VAL A O 1
ATOM 890 N N . GLU A 1 117 ? 0.359 -10.366 8.818 1.00 94.81 117 GLU A N 1
ATOM 891 C CA . GLU A 1 117 ? 1.349 -11.267 8.220 1.00 94.81 117 GLU A CA 1
ATOM 892 C C . GLU A 1 117 ? 0.687 -12.351 7.364 1.00 94.81 117 GLU A C 1
ATOM 894 O O . GLU A 1 117 ? 1.082 -12.548 6.214 1.00 94.81 117 GLU A O 1
ATOM 899 N N . ARG A 1 118 ? -0.369 -13.001 7.867 1.00 95.19 118 ARG A N 1
ATOM 900 C CA . ARG A 1 118 ? -1.153 -13.993 7.117 1.00 95.19 118 ARG A CA 1
ATOM 901 C C . ARG A 1 118 ? -1.701 -13.395 5.824 1.00 95.19 118 ARG A C 1
ATOM 903 O O . ARG A 1 118 ? -1.538 -13.998 4.766 1.00 95.19 118 ARG A O 1
ATOM 910 N N . ALA A 1 119 ? -2.329 -12.221 5.896 1.00 94.25 119 ALA A N 1
ATOM 911 C CA . ALA A 1 119 ? -2.845 -11.519 4.724 1.00 94.25 119 ALA A CA 1
ATOM 912 C C . ALA A 1 119 ? -1.718 -11.115 3.761 1.00 94.25 119 ALA A C 1
ATOM 914 O O . ALA A 1 119 ? -1.885 -11.196 2.550 1.00 94.25 119 ALA A O 1
ATOM 915 N N . SER A 1 120 ? -0.549 -10.740 4.283 1.00 91.31 120 SER A N 1
ATOM 916 C CA . SER A 1 120 ? 0.629 -10.402 3.474 1.00 91.31 120 SER A CA 1
ATOM 917 C C . SER A 1 120 ? 1.230 -11.589 2.726 1.00 91.31 120 SER A C 1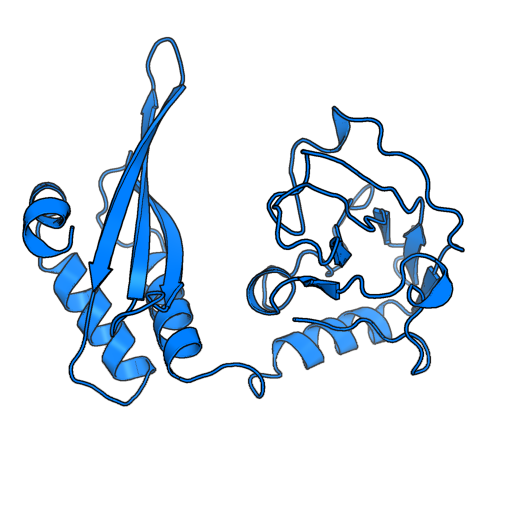
ATOM 919 O O . SER A 1 120 ? 1.854 -11.397 1.685 1.00 91.31 120 SER A O 1
ATOM 921 N N . LEU A 1 121 ? 1.047 -12.804 3.240 1.00 90.25 121 LEU A N 1
ATOM 922 C CA . LEU A 1 121 ? 1.457 -14.044 2.580 1.00 90.25 121 LEU A CA 1
ATOM 923 C C . LEU A 1 121 ? 0.399 -14.574 1.601 1.00 90.25 121 LEU A C 1
ATOM 925 O O . LEU A 1 121 ? 0.699 -15.451 0.789 1.00 90.25 121 LEU A O 1
ATOM 929 N N . ASP A 1 122 ? -0.829 -14.058 1.659 1.00 89.00 122 ASP A N 1
ATOM 930 C CA . ASP A 1 122 ? -1.885 -14.418 0.725 1.00 89.00 122 ASP A CA 1
ATOM 931 C C . ASP A 1 122 ? -1.616 -13.777 -0.642 1.00 89.00 122 ASP A C 1
ATOM 933 O O . ASP A 1 122 ? -1.857 -12.593 -0.859 1.00 89.00 122 ASP A O 1
ATOM 937 N N . GLY A 1 123 ? -1.101 -14.578 -1.575 1.00 82.56 123 GLY A N 1
ATOM 938 C CA . GLY A 1 123 ? -0.877 -14.185 -2.966 1.00 82.56 123 GLY A CA 1
ATOM 939 C C . GLY A 1 123 ? -2.052 -14.486 -3.901 1.00 82.56 123 GLY A C 1
ATOM 940 O O . GLY A 1 123 ? -1.909 -14.318 -5.109 1.00 82.56 123 GLY A O 1
ATOM 941 N N . SER A 1 124 ? -3.203 -14.952 -3.398 1.00 87.81 124 SER A N 1
ATOM 942 C CA . SER A 1 124 ? -4.324 -15.399 -4.247 1.00 87.81 124 SER A CA 1
ATOM 943 C C . SER A 1 124 ? -4.938 -14.283 -5.101 1.00 87.81 124 SER A C 1
ATOM 945 O O . SER A 1 124 ? -5.529 -14.549 -6.148 1.00 87.81 124 SER A O 1
ATOM 947 N N . TRP A 1 125 ? -4.763 -13.026 -4.688 1.00 86.69 125 TRP A N 1
ATOM 948 C CA . TRP A 1 125 ? -5.189 -11.836 -5.427 1.00 86.69 125 TRP A CA 1
ATOM 949 C C . TRP A 1 125 ? -4.182 -11.397 -6.505 1.00 86.69 125 TRP A C 1
ATOM 951 O O . TRP A 1 125 ? -4.512 -10.565 -7.359 1.00 86.69 125 TRP A O 1
ATOM 961 N N . GLU A 1 126 ? -2.950 -11.912 -6.472 1.00 89.62 126 GLU A N 1
ATOM 962 C CA . GLU A 1 126 ? -1.863 -11.461 -7.333 1.00 89.62 126 GLU A CA 1
ATOM 963 C C . GLU A 1 126 ? -1.942 -12.141 -8.708 1.00 89.62 126 GLU A C 1
ATOM 965 O O . GLU A 1 126 ? -1.586 -13.301 -8.901 1.00 89.62 126 GLU A O 1
ATOM 970 N N . THR A 1 127 ? -2.398 -11.392 -9.712 1.00 90.62 127 THR A N 1
ATOM 971 C CA . THR A 1 127 ? -2.356 -11.848 -11.113 1.00 90.62 127 THR A CA 1
ATOM 972 C C . THR A 1 127 ? -0.907 -12.041 -11.589 1.00 90.62 127 THR A C 1
ATOM 974 O O . THR A 1 127 ? -0.045 -11.279 -11.141 1.00 90.62 127 THR A O 1
ATOM 977 N N . PRO A 1 128 ? -0.633 -12.908 -12.587 1.00 91.69 128 PRO A N 1
ATOM 978 C CA . PRO A 1 128 ? 0.713 -13.090 -13.145 1.00 91.69 128 PRO A CA 1
ATOM 979 C C . PRO A 1 128 ? 1.418 -11.777 -13.510 1.00 91.69 128 PRO A C 1
ATOM 981 O O . PRO A 1 128 ? 2.561 -11.564 -13.126 1.00 91.69 128 PRO A O 1
ATOM 984 N N . ARG A 1 129 ? 0.701 -10.835 -14.139 1.00 91.81 129 ARG A N 1
ATOM 985 C CA . ARG A 1 129 ? 1.245 -9.520 -14.520 1.00 91.81 129 ARG A CA 1
ATOM 986 C C . ARG A 1 129 ? 1.677 -8.670 -13.320 1.00 91.81 129 ARG A C 1
ATOM 988 O O . ARG A 1 129 ? 2.721 -8.026 -13.368 1.00 91.81 129 ARG A O 1
ATOM 995 N N . ARG A 1 130 ? 0.875 -8.663 -12.247 1.00 90.81 130 ARG A N 1
ATOM 996 C CA . ARG A 1 130 ? 1.218 -7.988 -10.980 1.00 90.81 130 ARG A CA 1
ATOM 997 C C . ARG A 1 130 ? 2.445 -8.629 -10.341 1.00 90.81 130 ARG A C 1
ATOM 999 O O . ARG A 1 130 ? 3.352 -7.906 -9.946 1.00 90.81 130 ARG A O 1
ATOM 1006 N N . ARG A 1 131 ? 2.503 -9.963 -10.342 1.00 91.88 131 ARG A N 1
ATOM 1007 C CA . ARG A 1 131 ? 3.646 -10.718 -9.829 1.00 91.88 131 ARG A CA 1
ATOM 1008 C C . ARG A 1 131 ? 4.934 -10.391 -10.576 1.00 91.88 131 ARG A C 1
ATOM 1010 O O . ARG A 1 131 ? 5.942 -10.139 -9.929 1.00 91.88 131 ARG A O 1
ATOM 1017 N N . THR A 1 132 ? 4.901 -10.325 -11.909 1.00 94.69 132 THR A N 1
ATOM 1018 C CA . THR A 1 132 ? 6.059 -9.900 -12.713 1.00 94.69 132 THR A CA 1
ATOM 1019 C C . THR A 1 132 ? 6.517 -8.497 -12.324 1.00 94.69 132 THR A C 1
ATOM 1021 O O . THR A 1 132 ? 7.701 -8.292 -12.087 1.00 94.69 132 THR A O 1
ATOM 1024 N N . ALA A 1 133 ? 5.593 -7.536 -12.207 1.00 93.19 133 ALA A N 1
ATOM 1025 C CA . ALA A 1 133 ? 5.935 -6.163 -11.834 1.00 93.19 133 ALA A CA 1
ATOM 1026 C C . ALA A 1 133 ? 6.550 -6.063 -10.427 1.00 93.19 133 ALA A C 1
ATOM 1028 O O . ALA A 1 133 ? 7.549 -5.368 -10.251 1.00 93.19 133 ALA A O 1
ATOM 1029 N N . ARG A 1 134 ? 5.993 -6.781 -9.441 1.00 90.38 134 ARG A N 1
ATOM 1030 C CA . ARG A 1 134 ? 6.533 -6.827 -8.075 1.00 90.38 134 ARG A CA 1
ATOM 1031 C C . ARG A 1 134 ? 7.921 -7.462 -8.036 1.00 90.38 134 ARG A C 1
ATOM 1033 O O . ARG A 1 134 ? 8.821 -6.876 -7.450 1.00 90.38 134 ARG A O 1
ATOM 1040 N N . LEU A 1 135 ? 8.105 -8.621 -8.670 1.00 91.81 135 LEU A N 1
ATOM 1041 C CA . LEU A 1 135 ? 9.408 -9.292 -8.721 1.00 91.81 135 LEU A CA 1
ATOM 1042 C C . LEU A 1 135 ? 10.451 -8.426 -9.432 1.00 91.81 135 LEU A C 1
ATOM 1044 O O . LEU A 1 135 ? 11.576 -8.321 -8.961 1.00 91.81 135 LEU A O 1
ATOM 1048 N N . LEU A 1 136 ? 10.071 -7.742 -10.515 1.00 92.94 136 LEU A N 1
ATOM 1049 C CA . LEU A 1 136 ? 10.954 -6.793 -11.188 1.00 92.94 136 LEU A CA 1
ATOM 1050 C C . LEU A 1 136 ? 11.338 -5.631 -10.261 1.00 92.94 136 LEU A C 1
ATOM 1052 O O . LEU A 1 136 ? 12.507 -5.268 -10.205 1.00 92.94 136 LEU A O 1
ATOM 1056 N N . TYR A 1 137 ? 10.390 -5.073 -9.502 1.00 89.75 137 TYR A N 1
ATOM 1057 C CA . TYR A 1 137 ? 10.698 -4.056 -8.494 1.00 89.75 137 TYR A CA 1
ATOM 1058 C C . TYR A 1 137 ? 11.658 -4.589 -7.426 1.00 89.75 137 TYR A C 1
ATOM 1060 O O . TYR A 1 137 ? 12.650 -3.937 -7.139 1.00 89.75 137 TYR A O 1
ATOM 1068 N N . GLU A 1 138 ? 11.416 -5.780 -6.877 1.00 87.38 138 GLU A N 1
ATOM 1069 C CA . GLU A 1 138 ? 12.271 -6.412 -5.858 1.00 87.38 138 GLU A CA 1
ATOM 1070 C C . GLU A 1 138 ? 13.674 -6.762 -6.373 1.00 87.38 138 GLU A C 1
ATOM 1072 O O . GLU A 1 138 ? 14.621 -6.759 -5.595 1.00 87.38 138 GLU A O 1
ATOM 1077 N N . LEU A 1 139 ? 13.829 -7.053 -7.667 1.00 89.06 139 LEU A N 1
ATOM 1078 C CA . LEU A 1 139 ? 15.137 -7.247 -8.299 1.00 89.06 139 LEU A CA 1
ATOM 1079 C C . LEU A 1 139 ? 15.881 -5.921 -8.499 1.00 89.06 139 LEU A C 1
ATOM 1081 O O . LEU A 1 139 ? 17.110 -5.905 -8.485 1.00 89.06 139 LEU A O 1
ATOM 1085 N N . LEU A 1 140 ? 15.145 -4.822 -8.694 1.00 87.31 140 LEU A N 1
ATOM 1086 C CA . LEU A 1 140 ? 15.698 -3.498 -8.983 1.00 87.31 140 LEU A CA 1
ATOM 1087 C C . LEU A 1 140 ? 15.844 -2.585 -7.748 1.00 87.31 140 LEU A C 1
ATOM 1089 O O . LEU A 1 140 ? 16.600 -1.617 -7.789 1.00 87.31 140 LEU A O 1
ATOM 1093 N N . GLU A 1 141 ? 15.115 -2.860 -6.664 1.00 79.38 141 GLU A N 1
ATOM 1094 C CA . GLU A 1 141 ? 15.116 -2.092 -5.413 1.00 79.38 141 GLU A CA 1
ATOM 1095 C C . GLU A 1 141 ? 16.417 -2.227 -4.591 1.00 79.38 141 GLU A C 1
ATOM 1097 O O . GLU A 1 141 ? 16.853 -1.214 -4.029 1.00 79.38 141 GLU A O 1
ATOM 1102 N N . PRO A 1 142 ? 17.066 -3.409 -4.481 1.00 66.75 142 PRO A N 1
ATOM 1103 C CA . PRO A 1 142 ? 18.352 -3.534 -3.814 1.00 66.75 142 PRO A CA 1
ATOM 1104 C C . PRO A 1 142 ? 19.385 -2.643 -4.507 1.00 66.75 142 PRO A C 1
ATOM 1106 O O . PRO A 1 142 ? 19.754 -2.859 -5.660 1.00 66.75 142 PRO A O 1
ATOM 1109 N N . GLN A 1 143 ? 19.878 -1.645 -3.774 1.00 55.56 143 GLN A N 1
ATOM 1110 C CA . GLN A 1 143 ? 20.861 -0.647 -4.218 1.00 55.56 143 GLN A CA 1
ATOM 1111 C C . GLN A 1 143 ? 22.278 -1.215 -4.465 1.00 55.56 143 GLN A C 1
ATOM 1113 O O . GLN A 1 143 ? 23.255 -0.483 -4.357 1.00 55.56 143 GLN A O 1
ATOM 1118 N N . ASP A 1 144 ? 22.404 -2.497 -4.817 1.00 48.19 144 ASP A N 1
ATOM 1119 C CA . ASP A 1 144 ? 23.643 -3.068 -5.368 1.00 48.19 144 ASP A CA 1
ATOM 1120 C C . ASP A 1 144 ? 23.670 -3.014 -6.905 1.00 48.19 144 ASP A C 1
ATOM 1122 O O . ASP A 1 144 ? 24.639 -3.421 -7.549 1.00 48.19 144 ASP A O 1
ATOM 1126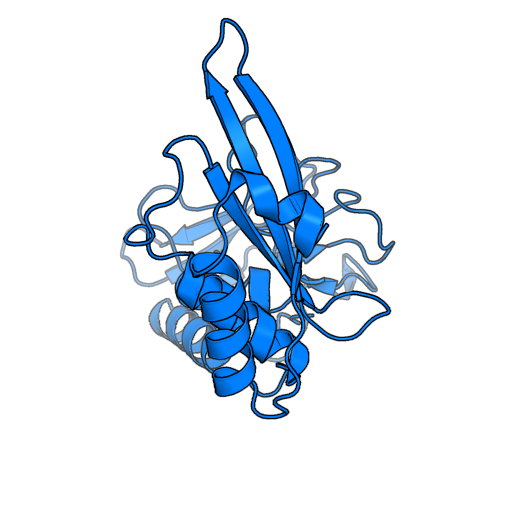 N N . LEU A 1 145 ? 22.622 -2.461 -7.518 1.00 53.88 145 LEU A N 1
ATOM 1127 C CA . LEU A 1 145 ? 22.641 -2.077 -8.919 1.00 53.88 145 LEU A CA 1
ATOM 1128 C C . LEU A 1 145 ? 23.411 -0.774 -9.082 1.00 53.88 145 LEU A C 1
ATOM 1130 O O . LEU A 1 145 ? 23.127 0.221 -8.418 1.00 53.88 145 LEU A O 1
ATOM 1134 N N . VAL A 1 146 ? 24.377 -0.787 -10.000 1.00 60.12 146 VAL A N 1
ATOM 1135 C CA . VAL A 1 146 ? 25.207 0.355 -10.410 1.00 60.12 146 VAL A CA 1
ATOM 1136 C C . VAL A 1 146 ? 24.346 1.376 -11.171 1.00 60.12 146 VAL A C 1
ATOM 1138 O O . VAL A 1 146 ? 24.541 1.630 -12.358 1.00 60.12 146 VAL A O 1
ATOM 1141 N N . LEU A 1 147 ? 23.333 1.930 -10.510 1.00 69.88 147 LEU A N 1
ATOM 1142 C CA . LEU A 1 147 ? 22.583 3.072 -11.003 1.00 69.88 147 LEU A CA 1
ATOM 1143 C C . LEU A 1 147 ? 23.363 4.352 -10.690 1.00 69.88 147 LEU A C 1
ATOM 1145 O O . LEU A 1 147 ? 24.082 4.416 -9.686 1.00 69.88 147 LEU A O 1
ATOM 1149 N N . PRO A 1 148 ? 23.242 5.391 -11.532 1.00 75.19 148 PRO A N 1
ATOM 1150 C CA . PRO A 1 148 ? 23.696 6.721 -11.166 1.00 75.19 148 PRO A CA 1
ATOM 1151 C C . PRO A 1 148 ? 23.128 7.116 -9.790 1.00 75.19 148 PRO A C 1
ATOM 1153 O O . PRO A 1 148 ? 21.958 6.853 -9.522 1.00 75.19 148 PRO A O 1
ATOM 1156 N N . PRO A 1 149 ? 23.918 7.755 -8.911 1.00 76.00 149 PRO A N 1
ATOM 1157 C CA . PRO A 1 149 ? 23.502 8.056 -7.537 1.00 76.00 149 PRO A CA 1
ATOM 1158 C C . PRO A 1 149 ? 22.322 9.037 -7.449 1.00 76.00 149 PRO A C 1
ATOM 1160 O O . PRO A 1 149 ? 21.705 9.167 -6.394 1.00 76.00 149 PRO A O 1
ATOM 1163 N N . ASP A 1 150 ? 22.021 9.753 -8.532 1.00 81.81 150 ASP A N 1
ATOM 1164 C CA . ASP A 1 150 ? 20.864 10.635 -8.655 1.00 81.81 150 ASP A CA 1
ATOM 1165 C C . ASP A 1 150 ? 19.601 9.915 -9.145 1.00 81.81 150 ASP A C 1
ATOM 1167 O O . ASP A 1 150 ? 18.545 10.541 -9.162 1.00 81.81 150 ASP A O 1
ATOM 1171 N N . LEU A 1 151 ? 19.684 8.637 -9.533 1.00 82.44 151 LEU A N 1
ATOM 1172 C CA . LEU A 1 151 ? 18.602 7.877 -10.150 1.00 82.44 151 LEU A CA 1
ATOM 1173 C C . LEU A 1 151 ? 18.037 6.820 -9.195 1.00 82.44 151 LEU A C 1
ATOM 1175 O O . LEU A 1 151 ? 18.706 5.847 -8.858 1.00 82.44 151 LEU A O 1
ATOM 1179 N N . GLY A 1 152 ? 16.775 6.987 -8.799 1.00 84.50 152 GLY A N 1
ATOM 1180 C CA . GLY A 1 152 ? 16.053 6.028 -7.961 1.00 84.50 152 GLY A CA 1
ATOM 1181 C C . GLY A 1 152 ? 14.854 5.416 -8.678 1.00 84.50 152 GLY A C 1
ATOM 1182 O O . GLY A 1 152 ? 14.127 6.119 -9.383 1.00 84.50 152 GLY A O 1
ATOM 1183 N N . LEU A 1 153 ? 14.614 4.118 -8.472 1.00 87.56 153 LEU A N 1
ATOM 1184 C CA . LEU A 1 153 ? 13.360 3.477 -8.867 1.00 87.56 153 LEU A CA 1
ATOM 1185 C C . LEU A 1 153 ? 12.240 3.939 -7.927 1.00 87.56 153 LEU A C 1
ATOM 1187 O O . LEU A 1 153 ? 12.311 3.727 -6.719 1.00 87.56 153 LEU A O 1
ATOM 1191 N N . ALA A 1 154 ? 11.202 4.559 -8.483 1.00 85.75 154 ALA A N 1
ATOM 1192 C CA . ALA A 1 154 ? 10.055 5.032 -7.716 1.00 85.75 154 ALA A CA 1
ATOM 1193 C C . ALA A 1 154 ? 8.948 3.972 -7.625 1.00 85.75 154 ALA A C 1
ATOM 1195 O O . ALA A 1 154 ? 8.430 3.732 -6.539 1.00 85.75 154 ALA A O 1
ATOM 1196 N N . TRP A 1 155 ? 8.592 3.321 -8.738 1.00 87.81 155 TRP A N 1
ATOM 1197 C CA . TRP A 1 155 ? 7.607 2.231 -8.751 1.00 87.81 155 TRP A CA 1
ATOM 1198 C C . TRP A 1 155 ? 7.734 1.337 -9.991 1.00 87.81 155 TRP A C 1
ATOM 1200 O O . TRP A 1 155 ? 8.279 1.751 -11.017 1.00 87.81 155 TRP A O 1
ATOM 1210 N N . ALA A 1 156 ? 7.157 0.134 -9.900 1.00 90.50 156 ALA A N 1
ATOM 1211 C CA . ALA A 1 156 ? 6.876 -0.759 -11.024 1.00 90.50 156 ALA A CA 1
ATOM 1212 C C . ALA A 1 156 ? 5.397 -1.170 -11.007 1.00 90.50 156 ALA A C 1
ATOM 1214 O O . ALA A 1 156 ? 4.839 -1.443 -9.946 1.00 90.50 156 ALA A O 1
ATOM 1215 N N . SER A 1 157 ? 4.746 -1.224 -12.169 1.00 91.00 157 SER A N 1
ATOM 1216 C CA . SER A 1 157 ? 3.353 -1.670 -12.271 1.00 91.00 157 SER A CA 1
ATOM 1217 C C . SER A 1 157 ? 3.065 -2.347 -13.611 1.00 91.00 157 SER A C 1
ATOM 1219 O O . SER A 1 157 ? 3.749 -2.074 -14.597 1.00 91.00 157 SER A O 1
ATOM 1221 N N . PRO A 1 158 ? 2.058 -3.235 -13.695 1.00 91.25 158 PRO A N 1
ATOM 1222 C CA . PRO A 1 158 ? 1.617 -3.763 -14.981 1.00 91.25 158 PRO A CA 1
ATOM 1223 C C . PRO A 1 158 ? 1.262 -2.628 -15.947 1.00 91.25 158 PRO A C 1
ATOM 1225 O O . PRO A 1 158 ? 0.525 -1.711 -15.577 1.00 91.25 158 PRO A O 1
ATOM 1228 N N . ALA A 1 159 ? 1.740 -2.707 -17.189 1.00 88.56 159 ALA A N 1
ATOM 1229 C CA . ALA A 1 159 ? 1.378 -1.731 -18.211 1.00 88.56 159 ALA A CA 1
ATOM 1230 C C . ALA A 1 159 ? -0.147 -1.739 -18.450 1.00 88.56 159 ALA A C 1
ATOM 1232 O O . ALA A 1 159 ? -0.763 -2.794 -18.602 1.00 88.56 159 ALA A O 1
ATOM 1233 N N . TRP A 1 160 ? -0.782 -0.565 -18.464 1.00 75.50 160 TRP A N 1
ATOM 1234 C CA . TRP A 1 160 ? -2.249 -0.457 -18.422 1.00 75.50 160 TRP A CA 1
ATOM 1235 C C . TRP A 1 160 ? -2.983 -1.126 -19.594 1.00 75.50 160 TRP A C 1
ATOM 1237 O O . TRP A 1 160 ? -3.956 -1.840 -19.367 1.00 75.50 160 TRP A O 1
ATOM 1247 N N . SER A 1 161 ? -2.545 -0.893 -20.833 1.00 72.69 161 SER A N 1
ATOM 1248 C CA . SER A 1 161 ? -3.236 -1.360 -22.051 1.00 72.69 161 SER A CA 1
ATOM 1249 C C . SER A 1 161 ? -2.391 -2.263 -22.946 1.00 72.69 161 SER A C 1
ATOM 1251 O O . SER A 1 161 ? -2.872 -2.718 -23.977 1.00 72.69 161 SER A O 1
ATOM 1253 N N . GLU A 1 162 ? -1.139 -2.505 -22.573 1.00 78.25 162 GLU A N 1
ATOM 1254 C CA . GLU A 1 162 ? -0.166 -3.256 -23.365 1.00 78.25 162 GLU A CA 1
ATOM 1255 C C . GLU A 1 162 ? 0.487 -4.340 -22.516 1.00 78.25 162 GLU A C 1
ATOM 1257 O O . GLU A 1 162 ? 0.361 -4.323 -21.289 1.00 78.25 162 GLU A O 1
ATOM 1262 N N . ASP A 1 163 ? 1.186 -5.268 -23.163 1.00 83.56 163 ASP A N 1
ATOM 1263 C CA . ASP A 1 163 ? 1.970 -6.286 -22.475 1.00 83.56 163 ASP A CA 1
ATOM 1264 C C . ASP A 1 163 ? 3.200 -5.680 -21.786 1.00 83.56 163 ASP A C 1
ATOM 1266 O O . ASP A 1 163 ? 3.745 -4.654 -22.199 1.00 83.56 163 ASP A O 1
ATOM 1270 N N . GLY A 1 164 ? 3.632 -6.333 -20.707 1.00 90.50 164 GLY A N 1
ATOM 1271 C CA . GLY A 1 164 ? 4.809 -5.928 -19.943 1.00 90.50 164 GLY A CA 1
ATOM 1272 C C . GLY A 1 164 ? 4.523 -5.080 -18.701 1.00 90.50 164 GLY A C 1
ATOM 1273 O O . GLY A 1 164 ? 3.408 -5.060 -18.154 1.00 90.50 164 GLY A O 1
ATOM 1274 N N . VAL A 1 165 ? 5.584 -4.424 -18.232 1.00 95.00 165 VAL A N 1
ATOM 1275 C CA . VAL A 1 165 ? 5.674 -3.684 -16.970 1.00 95.00 165 VAL A CA 1
ATOM 1276 C C . VAL A 1 165 ? 6.138 -2.259 -17.253 1.00 95.00 165 VAL A C 1
ATOM 1278 O O . VAL A 1 165 ? 7.120 -2.036 -17.961 1.00 95.00 165 VAL A O 1
ATOM 1281 N N . SER A 1 166 ? 5.432 -1.290 -16.682 1.00 94.81 166 SER A N 1
ATOM 1282 C CA . SER A 1 166 ? 5.848 0.106 -16.640 1.00 94.81 166 SER A CA 1
ATOM 1283 C C . SER A 1 166 ? 6.698 0.359 -15.397 1.00 94.81 166 SER A C 1
ATOM 1285 O O . SER A 1 166 ? 6.361 -0.090 -14.300 1.00 94.81 166 SER A O 1
ATOM 1287 N N . LEU A 1 167 ? 7.779 1.109 -15.571 1.00 92.69 167 LEU A N 1
ATOM 1288 C CA . LEU A 1 167 ? 8.678 1.557 -14.515 1.00 92.69 167 LEU A CA 1
ATOM 1289 C C . LEU A 1 167 ? 8.720 3.082 -14.506 1.00 92.69 167 LEU A C 1
ATOM 1291 O O . LEU A 1 167 ? 8.769 3.707 -15.568 1.00 92.69 167 LEU A O 1
ATOM 1295 N N . MET A 1 168 ? 8.774 3.671 -13.316 1.00 91.00 168 MET A N 1
ATOM 1296 C CA . MET A 1 168 ? 9.113 5.082 -13.157 1.00 91.00 168 MET A CA 1
ATOM 1297 C C . MET A 1 168 ? 10.390 5.214 -12.353 1.00 91.00 168 MET A C 1
ATOM 1299 O O . MET A 1 168 ? 10.454 4.808 -11.193 1.00 91.00 168 MET A O 1
ATOM 1303 N N . PHE A 1 169 ? 11.374 5.861 -12.957 1.00 89.94 169 PHE A N 1
ATOM 1304 C CA . PHE A 1 169 ? 12.567 6.327 -12.279 1.00 89.94 169 PHE A CA 1
ATOM 1305 C C . PHE A 1 169 ? 12.468 7.826 -12.008 1.00 89.94 169 PHE A C 1
ATOM 1307 O O . PHE A 1 169 ? 11.821 8.577 -12.743 1.00 89.94 169 PHE A O 1
ATOM 1314 N N . GLN A 1 170 ? 13.117 8.271 -10.940 1.00 88.31 170 GLN A N 1
ATOM 1315 C CA . GLN A 1 170 ? 13.235 9.676 -10.582 1.00 88.31 170 GLN A CA 1
ATOM 1316 C C . GLN A 1 170 ? 14.705 10.067 -10.537 1.00 88.31 170 GLN A C 1
ATOM 1318 O O . GLN A 1 170 ? 15.494 9.447 -9.829 1.00 88.31 170 GLN A O 1
ATOM 1323 N N . HIS A 1 171 ? 15.046 11.124 -11.270 1.00 85.31 171 HIS A N 1
ATOM 1324 C CA . HIS A 1 171 ? 16.303 11.833 -11.098 1.00 85.31 171 HIS A CA 1
ATOM 1325 C C . HIS A 1 171 ? 16.128 12.927 -10.053 1.00 85.31 171 HIS A C 1
ATOM 1327 O O . HIS A 1 171 ? 15.282 13.812 -10.218 1.00 85.31 171 HIS A O 1
ATOM 1333 N N . LEU A 1 172 ? 16.955 12.887 -9.015 1.00 80.25 172 LEU A N 1
ATOM 1334 C CA . LEU A 1 172 ? 17.010 13.890 -7.962 1.00 80.25 172 LEU A CA 1
ATOM 1335 C C . LEU A 1 172 ? 18.241 14.770 -8.169 1.00 80.25 172 LEU A C 1
ATOM 1337 O O . LEU A 1 172 ? 19.358 14.410 -7.803 1.00 80.25 172 LEU A O 1
ATOM 1341 N N . SER A 1 173 ? 18.034 15.959 -8.728 1.00 77.31 173 SER A N 1
ATOM 1342 C CA . SER A 1 173 ? 19.107 16.943 -8.875 1.00 77.31 173 SER A CA 1
ATOM 1343 C C . SER A 1 173 ? 19.128 17.887 -7.676 1.00 77.31 173 SER A C 1
ATOM 1345 O O . SER A 1 173 ? 18.150 18.580 -7.381 1.00 77.31 173 SER A O 1
ATOM 1347 N N . ARG A 1 174 ? 20.262 17.919 -6.965 1.00 67.12 174 ARG A N 1
ATOM 1348 C CA . ARG A 1 174 ? 20.495 18.864 -5.864 1.00 67.12 174 ARG A CA 1
ATOM 1349 C C . ARG A 1 174 ? 21.057 20.176 -6.411 1.00 67.12 174 ARG A C 1
ATOM 1351 O O . ARG A 1 174 ? 22.264 20.320 -6.577 1.00 67.12 174 ARG A O 1
ATOM 1358 N N . GLY A 1 175 ? 20.162 21.122 -6.683 1.00 70.19 175 GLY A N 1
ATOM 1359 C CA . GLY A 1 175 ? 20.474 22.529 -6.947 1.00 70.19 175 GLY A CA 1
ATOM 1360 C C . GLY A 1 175 ? 19.980 23.448 -5.816 1.00 70.19 175 GLY A C 1
ATOM 1361 O O . GLY A 1 175 ? 19.671 22.969 -4.724 1.00 70.19 175 GLY A O 1
ATOM 1362 N N . PRO A 1 176 ? 19.847 24.770 -6.053 1.00 70.44 176 PRO A N 1
ATOM 1363 C CA . PRO A 1 176 ? 19.229 25.697 -5.092 1.00 70.44 176 PRO A CA 1
ATOM 1364 C C . PRO A 1 176 ? 17.741 25.392 -4.816 1.00 70.44 176 PRO A C 1
ATOM 1366 O O . PRO A 1 176 ? 17.189 25.855 -3.820 1.00 70.44 176 PRO A O 1
ATOM 1369 N N . ARG A 1 177 ? 17.094 24.596 -5.677 1.00 72.56 177 ARG A N 1
ATOM 1370 C CA . ARG A 1 177 ? 15.819 23.908 -5.435 1.00 72.56 177 ARG A CA 1
ATOM 1371 C C . ARG A 1 177 ? 15.988 22.429 -5.783 1.00 72.56 177 ARG A C 1
ATOM 1373 O O . ARG A 1 177 ? 16.790 22.099 -6.654 1.00 72.56 177 ARG A O 1
ATOM 1380 N N . LEU A 1 178 ? 15.244 21.557 -5.100 1.00 74.25 178 LEU A N 1
ATOM 1381 C CA . LEU A 1 178 ? 15.167 20.144 -5.463 1.00 74.25 178 LEU A CA 1
ATOM 1382 C C . LEU A 1 178 ? 14.405 20.030 -6.787 1.00 74.25 178 LEU A C 1
ATOM 1384 O O . LEU A 1 178 ? 13.231 20.395 -6.852 1.00 74.25 178 LEU A O 1
ATOM 1388 N N . GLU A 1 179 ? 15.070 19.531 -7.822 1.00 81.12 179 GLU A N 1
ATOM 1389 C CA . GLU A 1 179 ? 14.428 19.206 -9.093 1.00 81.12 179 GLU A CA 1
ATOM 1390 C C . GLU A 1 179 ? 14.235 17.694 -9.187 1.00 81.12 179 GLU A C 1
ATOM 1392 O O . GLU A 1 179 ? 15.181 16.922 -9.005 1.00 81.12 179 GLU A O 1
ATOM 1397 N N . VAL A 1 180 ? 12.994 17.286 -9.462 1.00 81.94 180 VAL A N 1
ATOM 1398 C CA . VAL A 1 180 ? 12.609 15.887 -9.658 1.00 81.94 180 VAL A CA 1
ATOM 1399 C C . VAL A 1 180 ? 12.221 15.712 -11.118 1.00 81.94 180 VAL A C 1
ATOM 1401 O O . VAL A 1 180 ? 11.206 16.251 -11.560 1.00 81.94 180 VAL A O 1
ATOM 1404 N N . ARG A 1 181 ? 13.018 14.956 -11.875 1.00 86.31 181 ARG A N 1
ATOM 1405 C CA . ARG A 1 181 ? 12.677 14.581 -13.253 1.00 86.31 181 ARG A CA 1
ATOM 1406 C C . ARG A 1 181 ? 12.254 13.122 -13.291 1.00 86.31 181 ARG A C 1
ATOM 1408 O O . ARG A 1 181 ? 13.016 12.250 -12.887 1.00 86.31 181 ARG A O 1
ATOM 1415 N N . GLN A 1 182 ? 11.057 12.867 -13.803 1.00 88.69 182 GLN A N 1
ATOM 1416 C CA . GLN A 1 182 ? 10.532 11.516 -13.974 1.00 88.69 182 GLN A CA 1
ATOM 1417 C C . GLN A 1 182 ? 10.978 10.937 -15.319 1.00 88.69 182 GLN A C 1
ATOM 1419 O O . GLN A 1 182 ? 10.991 11.636 -16.333 1.00 88.69 182 GLN A O 1
ATOM 1424 N N . GLN A 1 183 ? 11.335 9.659 -15.318 1.00 90.12 183 GLN A N 1
ATOM 1425 C CA . GLN A 1 183 ? 11.667 8.875 -16.498 1.00 90.12 183 GLN A CA 1
ATOM 1426 C C . GLN A 1 183 ? 10.775 7.635 -16.499 1.00 90.12 183 GLN A C 1
ATOM 1428 O O . GLN A 1 183 ? 10.869 6.798 -15.604 1.00 90.12 183 GLN A O 1
ATOM 1433 N N . MET A 1 184 ? 9.893 7.546 -17.491 1.00 92.19 184 MET A N 1
ATOM 1434 C CA . MET A 1 184 ? 8.975 6.423 -17.665 1.00 92.19 184 MET A CA 1
ATOM 1435 C C . MET A 1 184 ? 9.579 5.440 -18.657 1.00 92.19 184 MET A C 1
ATOM 1437 O O . MET A 1 184 ? 10.001 5.858 -19.732 1.00 92.19 184 MET A O 1
ATOM 1441 N N . LEU A 1 185 ? 9.615 4.162 -18.295 1.00 93.62 185 LEU A N 1
ATOM 1442 C CA . LEU A 1 185 ? 10.090 3.080 -19.152 1.00 93.62 185 LEU A CA 1
ATOM 1443 C C . LEU A 1 185 ? 9.042 1.968 -19.204 1.00 93.62 185 LEU A C 1
ATOM 1445 O O . LEU A 1 185 ? 8.254 1.787 -18.272 1.00 93.62 185 LEU A O 1
ATOM 1449 N N . ARG A 1 186 ? 9.067 1.188 -20.276 1.00 94.81 186 ARG A N 1
ATOM 1450 C CA . ARG A 1 186 ? 8.254 -0.003 -20.470 1.00 94.81 186 ARG A CA 1
ATOM 1451 C C . ARG A 1 186 ? 9.140 -1.163 -20.895 1.00 94.81 186 ARG A C 1
ATOM 1453 O O . ARG A 1 186 ? 9.811 -1.105 -21.921 1.00 94.81 186 ARG A O 1
ATOM 1460 N N . LEU A 1 187 ? 9.085 -2.236 -20.119 1.00 94.69 187 LEU A N 1
ATOM 1461 C CA . LEU A 1 187 ? 9.786 -3.482 -20.400 1.00 94.69 187 LEU A CA 1
ATOM 1462 C C . LEU A 1 187 ? 8.777 -4.577 -20.714 1.00 94.69 187 LEU A C 1
ATOM 1464 O O . LEU A 1 187 ? 7.716 -4.658 -20.095 1.00 94.69 187 LEU A O 1
ATOM 1468 N N . ALA A 1 188 ? 9.129 -5.431 -21.665 1.00 94.19 188 ALA A N 1
ATOM 1469 C CA . ALA A 1 188 ? 8.353 -6.600 -22.035 1.00 94.19 188 ALA A CA 1
ATOM 1470 C C . ALA A 1 188 ? 9.266 -7.829 -22.065 1.00 94.19 188 ALA A C 1
ATOM 1472 O O . ALA A 1 188 ? 10.468 -7.726 -22.301 1.00 94.19 188 ALA A O 1
ATOM 1473 N N . SER A 1 189 ? 8.675 -8.993 -21.827 1.00 94.12 189 SER A N 1
ATOM 1474 C CA . SER A 1 189 ? 9.339 -10.286 -21.929 1.00 94.12 189 SER A CA 1
ATOM 1475 C C . SER A 1 189 ? 8.430 -11.229 -22.700 1.00 94.12 189 SER A C 1
ATOM 1477 O O . SER A 1 189 ? 7.207 -11.116 -22.618 1.00 94.12 189 SER A O 1
ATOM 1479 N N . ALA A 1 190 ? 9.027 -12.153 -23.448 1.00 93.62 190 ALA A N 1
ATOM 1480 C CA . ALA A 1 190 ? 8.294 -13.223 -24.117 1.00 93.62 190 ALA A CA 1
ATOM 1481 C C . ALA A 1 190 ? 7.975 -14.400 -23.173 1.00 93.62 190 ALA A C 1
ATOM 1483 O O . ALA A 1 190 ? 7.282 -15.334 -23.573 1.00 93.62 190 ALA A O 1
ATOM 1484 N N . HIS A 1 191 ? 8.500 -14.389 -21.943 1.00 93.81 19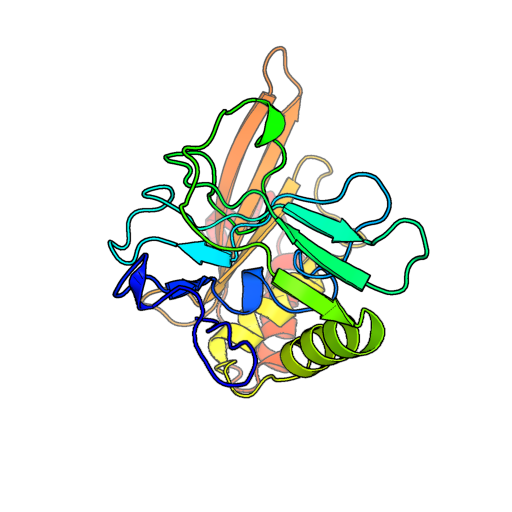1 HIS A N 1
ATOM 1485 C CA . HIS A 1 191 ? 8.287 -15.455 -20.972 1.00 93.81 191 HIS A CA 1
ATOM 1486 C C . HIS A 1 191 ? 6.933 -15.320 -20.267 1.00 93.81 191 HIS A C 1
ATOM 1488 O O . HIS A 1 191 ? 6.564 -14.248 -19.794 1.00 93.81 191 HIS A O 1
ATOM 1494 N N . GLU A 1 192 ? 6.207 -16.436 -20.162 1.00 91.62 192 GLU A N 1
ATOM 1495 C CA . GLU A 1 192 ? 4.922 -16.494 -19.452 1.00 91.62 192 GLU A CA 1
ATOM 1496 C C . GLU A 1 192 ? 5.088 -16.652 -17.933 1.00 91.62 192 GLU A C 1
ATOM 1498 O O . GLU A 1 192 ? 4.233 -16.201 -17.169 1.00 91.62 192 GLU A O 1
ATOM 1503 N N . ASP A 1 193 ? 6.180 -17.286 -17.481 1.00 95.50 193 ASP A N 1
ATOM 1504 C CA . ASP A 1 193 ? 6.470 -17.418 -16.053 1.00 95.50 193 ASP A CA 1
ATOM 1505 C C . ASP A 1 193 ? 6.843 -16.048 -15.456 1.00 95.50 193 ASP A C 1
ATOM 1507 O O . ASP A 1 193 ? 7.792 -15.418 -15.934 1.00 95.50 193 ASP A O 1
ATOM 1511 N N . PRO A 1 194 ? 6.147 -15.574 -14.404 1.00 94.62 194 PRO A N 1
ATOM 1512 C CA . PRO A 1 194 ? 6.381 -14.242 -13.862 1.00 94.62 194 PRO A CA 1
ATOM 1513 C C . PRO A 1 194 ? 7.793 -13.984 -13.338 1.00 94.62 194 PRO A C 1
ATOM 1515 O O . PRO A 1 194 ? 8.251 -12.846 -13.428 1.00 94.62 194 PRO A O 1
ATOM 1518 N N . ALA A 1 195 ? 8.462 -14.994 -12.771 1.00 95.38 195 ALA A N 1
ATOM 1519 C CA . ALA A 1 195 ? 9.805 -14.836 -12.223 1.00 95.38 195 ALA A CA 1
ATOM 1520 C C . ALA A 1 195 ? 10.838 -14.768 -13.346 1.00 95.38 195 ALA A C 1
ATOM 1522 O O . ALA A 1 195 ? 11.635 -13.834 -13.379 1.00 95.38 195 ALA A O 1
ATOM 1523 N N . VAL A 1 196 ? 10.741 -15.672 -14.324 1.00 96.88 196 VAL A N 1
ATOM 1524 C CA . VAL A 1 196 ? 11.613 -15.656 -15.509 1.00 96.88 196 VAL A CA 1
ATOM 1525 C C . VAL A 1 196 ? 11.422 -14.366 -16.310 1.00 96.88 196 VAL A C 1
ATOM 1527 O O . VAL A 1 196 ? 12.396 -13.753 -16.737 1.00 96.88 196 VAL A O 1
ATOM 1530 N N . ALA A 1 197 ? 10.177 -13.909 -16.474 1.00 96.62 197 ALA A N 1
ATOM 1531 C CA . ALA A 1 197 ? 9.881 -12.647 -17.145 1.00 96.62 197 ALA A CA 1
ATOM 1532 C C . ALA A 1 197 ? 10.484 -11.440 -16.410 1.00 96.62 197 ALA A C 1
ATOM 1534 O O . ALA A 1 197 ? 11.017 -10.539 -17.052 1.00 96.62 197 ALA A O 1
ATOM 1535 N N . ALA A 1 198 ? 10.417 -11.411 -15.074 1.00 96.00 198 ALA A N 1
ATOM 1536 C CA . ALA A 1 198 ? 11.000 -10.334 -14.277 1.00 96.00 198 ALA A CA 1
ATOM 1537 C C . ALA A 1 198 ? 12.535 -10.319 -14.357 1.00 96.00 198 ALA A C 1
ATOM 1539 O O . ALA A 1 198 ? 13.122 -9.252 -14.526 1.00 96.00 198 ALA A O 1
ATOM 1540 N N . GLU A 1 199 ? 13.181 -11.485 -14.287 1.00 95.50 199 GLU A N 1
ATOM 1541 C CA . GLU A 1 199 ? 14.635 -11.620 -14.440 1.00 95.50 199 GLU A CA 1
ATOM 1542 C C . GLU A 1 199 ? 15.108 -11.192 -15.834 1.00 95.50 199 GLU A C 1
ATOM 1544 O O . GLU A 1 199 ? 16.074 -10.436 -15.948 1.00 95.50 199 GLU A O 1
ATOM 1549 N N . ASP A 1 200 ? 14.402 -11.607 -16.890 1.00 96.75 200 ASP A N 1
ATOM 1550 C CA . ASP A 1 200 ? 14.681 -11.192 -18.268 1.00 96.75 200 ASP A CA 1
ATOM 1551 C C . ASP A 1 200 ? 14.549 -9.670 -18.433 1.00 96.75 200 ASP A C 1
ATOM 1553 O O . ASP A 1 200 ? 15.474 -9.015 -18.913 1.00 96.75 200 ASP A O 1
ATOM 1557 N N . MET A 1 201 ? 13.452 -9.072 -17.954 1.00 95.88 201 MET A N 1
ATOM 1558 C CA . MET A 1 201 ? 13.263 -7.616 -17.986 1.00 95.88 201 MET A CA 1
ATOM 1559 C C . MET A 1 201 ? 14.359 -6.870 -17.211 1.00 95.88 201 MET A C 1
ATOM 1561 O O . MET A 1 201 ? 14.882 -5.867 -17.702 1.00 95.88 201 MET A O 1
ATOM 1565 N N . ALA A 1 202 ? 14.733 -7.352 -16.021 1.00 93.88 202 ALA A N 1
ATOM 1566 C CA . ALA A 1 202 ? 15.822 -6.769 -15.242 1.00 93.88 202 ALA A CA 1
ATOM 1567 C C . ALA A 1 202 ? 17.146 -6.856 -16.015 1.00 93.88 202 ALA A C 1
ATOM 1569 O O . ALA A 1 202 ? 17.852 -5.859 -16.150 1.00 93.88 202 ALA A O 1
ATOM 1570 N N . HIS A 1 203 ? 17.456 -8.016 -16.594 1.00 93.00 203 HIS A N 1
ATOM 1571 C CA . HIS A 1 203 ? 18.662 -8.214 -17.389 1.00 93.00 203 HIS A CA 1
ATOM 1572 C C . HIS A 1 203 ? 18.708 -7.305 -18.627 1.00 93.00 203 HIS A C 1
ATOM 1574 O O . HIS A 1 203 ? 19.748 -6.696 -18.886 1.00 93.00 203 HIS A O 1
ATOM 1580 N N . GLN A 1 204 ? 17.601 -7.152 -19.365 1.00 94.06 204 GLN A N 1
ATOM 1581 C CA . GLN A 1 204 ? 17.498 -6.221 -20.499 1.00 94.06 204 GLN A CA 1
ATOM 1582 C C . GLN A 1 204 ? 17.814 -4.778 -20.080 1.00 94.06 204 GLN A C 1
ATOM 1584 O O . GLN A 1 204 ? 18.605 -4.091 -20.736 1.00 94.06 204 GLN A O 1
ATOM 1589 N N . LEU A 1 205 ? 17.220 -4.326 -18.970 1.00 92.50 205 LEU A N 1
ATOM 1590 C CA . LEU A 1 205 ? 17.410 -2.973 -18.457 1.00 92.50 205 LEU A CA 1
ATOM 1591 C C . LEU A 1 205 ? 18.863 -2.741 -18.019 1.00 92.50 205 LEU A C 1
ATOM 1593 O O . LEU A 1 205 ? 19.484 -1.764 -18.431 1.00 92.50 205 LEU A O 1
ATOM 1597 N N . LEU A 1 206 ? 19.418 -3.660 -17.228 1.00 89.94 206 LEU A N 1
ATOM 1598 C CA . LEU A 1 206 ? 20.754 -3.556 -16.630 1.00 89.94 206 LEU A CA 1
ATOM 1599 C C . LEU A 1 206 ? 21.892 -3.763 -17.631 1.00 89.94 206 LEU A C 1
ATOM 1601 O O . LEU A 1 206 ? 22.990 -3.246 -17.435 1.00 89.94 206 LEU A O 1
ATOM 1605 N N . SER A 1 207 ? 21.626 -4.481 -18.721 1.00 91.38 207 SER A N 1
ATOM 1606 C CA . SER A 1 207 ? 22.558 -4.618 -19.846 1.00 91.38 207 SER A CA 1
ATOM 1607 C C . SER A 1 207 ? 22.561 -3.393 -20.765 1.00 91.38 207 SER A C 1
ATOM 1609 O O . SER A 1 207 ? 23.428 -3.275 -21.632 1.00 91.38 207 SER A O 1
ATOM 1611 N N . THR A 1 208 ? 21.605 -2.475 -20.592 1.00 91.12 208 THR A N 1
ATOM 1612 C CA . THR A 1 208 ? 21.506 -1.228 -21.354 1.00 91.12 208 THR A CA 1
ATOM 1613 C C . THR A 1 208 ? 22.044 -0.074 -20.515 1.00 91.12 208 THR A C 1
ATOM 1615 O O . THR A 1 208 ? 21.674 0.086 -19.354 1.00 91.12 208 THR A O 1
ATOM 1618 N N . TRP A 1 209 ? 22.903 0.769 -21.091 1.00 88.12 209 TRP A N 1
ATOM 1619 C CA . TRP A 1 209 ? 23.428 1.930 -20.370 1.00 88.12 209 TRP A CA 1
ATOM 1620 C C . TRP A 1 209 ? 22.287 2.901 -19.986 1.00 88.12 209 TRP A C 1
ATOM 1622 O O . TRP A 1 209 ? 21.442 3.184 -20.839 1.00 88.12 209 TRP A O 1
ATOM 1632 N N . PRO A 1 210 ? 22.244 3.461 -18.756 1.00 86.81 210 PRO A N 1
ATOM 1633 C CA . PRO A 1 210 ? 21.089 4.235 -18.283 1.00 86.81 210 PRO A CA 1
ATOM 1634 C C . PRO A 1 210 ? 20.651 5.414 -19.165 1.00 86.81 210 PRO A C 1
ATOM 1636 O O . PRO A 1 210 ? 19.460 5.708 -19.263 1.00 86.81 210 PRO A O 1
ATOM 1639 N N . GLY A 1 211 ? 21.577 6.092 -19.852 1.00 85.81 211 GLY A N 1
ATOM 1640 C CA . GLY A 1 211 ? 21.203 7.186 -20.757 1.00 85.81 211 GLY A CA 1
ATOM 1641 C C . GLY A 1 211 ? 20.612 6.738 -22.099 1.00 85.81 211 GLY A C 1
ATOM 1642 O O . GLY A 1 211 ? 20.071 7.575 -22.816 1.00 85.81 211 GLY A O 1
ATOM 1643 N N . ASP A 1 212 ? 20.644 5.442 -22.420 1.00 90.81 212 ASP A N 1
ATOM 1644 C CA . ASP A 1 212 ? 19.964 4.856 -23.581 1.00 90.81 212 ASP A CA 1
ATOM 1645 C C . ASP A 1 212 ? 18.572 4.295 -23.250 1.00 90.81 212 ASP A C 1
ATOM 1647 O O . ASP A 1 212 ? 17.828 3.916 -24.159 1.00 90.81 212 ASP A O 1
ATOM 1651 N N . TRP A 1 213 ? 18.182 4.255 -21.972 1.00 91.75 213 TRP A N 1
ATOM 1652 C CA . TRP A 1 213 ? 16.920 3.649 -21.549 1.00 91.75 213 TRP A CA 1
ATOM 1653 C C . TRP A 1 213 ? 15.694 4.289 -22.191 1.00 91.75 213 TRP A C 1
ATOM 1655 O O . TRP A 1 213 ? 14.873 3.566 -22.735 1.00 91.75 213 TRP A O 1
ATOM 1665 N N . VAL A 1 214 ? 15.581 5.624 -22.211 1.00 90.44 214 VAL A N 1
ATOM 1666 C CA . VAL A 1 214 ? 14.417 6.297 -22.835 1.00 90.44 214 VAL A CA 1
ATOM 1667 C C . VAL A 1 214 ? 14.323 5.975 -24.320 1.00 90.44 214 VAL A C 1
ATOM 1669 O O . VAL A 1 214 ? 13.242 5.779 -24.852 1.00 90.44 214 VAL A O 1
ATOM 1672 N N . ARG A 1 215 ? 15.464 5.897 -25.008 1.00 92.31 215 ARG A N 1
ATOM 1673 C CA . ARG A 1 215 ? 15.494 5.577 -26.438 1.00 92.31 215 ARG A CA 1
ATOM 1674 C C . ARG A 1 215 ? 15.039 4.143 -26.715 1.00 92.31 215 ARG A C 1
ATOM 1676 O O . ARG A 1 215 ? 14.530 3.875 -27.797 1.00 92.31 215 ARG A O 1
ATOM 1683 N N . THR A 1 216 ? 15.279 3.238 -25.772 1.00 91.81 216 THR A N 1
ATOM 1684 C CA . THR A 1 216 ? 15.094 1.792 -25.956 1.00 91.81 216 THR A CA 1
ATOM 1685 C C . THR A 1 216 ? 13.756 1.306 -25.398 1.00 91.81 216 THR A C 1
ATOM 1687 O O . THR A 1 216 ? 13.135 0.423 -25.980 1.00 91.81 216 THR A O 1
ATOM 1690 N N . PHE A 1 217 ? 13.308 1.897 -24.291 1.00 92.25 217 PHE A N 1
ATOM 1691 C CA . PHE A 1 217 ? 12.167 1.454 -23.489 1.00 92.25 217 PHE A CA 1
ATOM 1692 C C . PHE A 1 217 ? 11.154 2.575 -23.199 1.00 92.25 217 PHE A C 1
ATOM 1694 O O . PHE A 1 217 ? 10.172 2.318 -22.509 1.00 92.25 217 PHE A O 1
ATOM 1701 N N . GLY A 1 218 ? 11.417 3.816 -23.621 1.00 84.69 218 GLY A N 1
ATOM 1702 C CA . GLY A 1 218 ? 10.529 4.965 -23.398 1.00 84.69 218 GLY A CA 1
ATOM 1703 C C . GLY A 1 218 ? 9.353 5.048 -24.360 1.00 84.69 218 GLY A C 1
ATOM 1704 O O . GLY A 1 218 ? 9.325 4.296 -25.360 1.00 84.69 218 GLY A O 1
#

Secondary structure (DSSP, 8-state):
-----BTTB-TTTTTSTT-EEPPHHHHSSTT-TTSPPSSS-EE---EE-TTS-TTS-EEEEEEEE-TTSSEEEEEEEEE-SSS-SSS--TTGGGS-PEEP----EEEEHHHHHHHHHHHHH--TT--HHHHHHHHHHHHHSSTTS---TTEEEEEEEE-SSSSSEEEEEEEEEESSSEEEEEEEEEE--S-SSHHHHHHHHHHHHHTS-GGGHHHHH-

Radius of gyration: 19.58 Å; chains: 1; bounding box: 48×43×54 Å

pLDDT: mean 88.49, std 8.62, range [48.19, 97.38]

Sequence (218 aa):
MVQVLIDGKDPFADAAPGWRGFDPADVLGRRSPLLPADGLGRRVAVYRCSCGITGCGVIAPVIVSSPDGTRVSWIDFRDYVGVFIGPAEASTDQHEGRPWDLPDLHFDREQYVAEVERASLDGSWETPRRRTARLLYELLEPQDLVLPPDLGLAWASPAWSEDGVSLMFQHLSRGPRLEVRQQMLRLASAHEDPAVAAEDMAHQLLSTWPGDWVRTFG